Protein AF-A0A950RLA4-F1 (afdb_monomer)

Secondary structure (DSSP, 8-state):
----PPP-PPPPP-PPPEEPP-S-SS-EEPPPBSSPPPP---S--PPPP-PPPPPP----S----PPPP-PPPPPTT--PPPPPTT----------HHHHHTT---TT---EEEE-SS-EEEEETTEEEEESSTTSS-EEE-HHHHTGGGPPTT-EEEEEEEEEEEGGGTEEEEEEEEE-TTSS--EEEEEEEEHHHHHTTEEEEEEEETTTTT-TTPEEEEEEEEE-SSEEEEEEEEE-STT--EEEEEEEEHHHHHHT--EEEEEEESS----EEPBS-TTEEEEEEEEETTEEEEEEEETT-SSPEEEEEE------SS----B-TTS-BSSTT--S-EEEEEEETTEEEEEE---TTGGG--

Mean predicted aligned error: 7.29 Å

Foldseek 3Di:
DDDPDDDDDDADDQFDKFFFDFLDPFWAFFDWAPFWDQDDDDPFDADDDDADDFAADDADPDFDPDDDQDADDDDPPDDDDDDDPRYDDCPDDDDPVRCVVSVVDDLQQQKEWEDDQAWIWIGTFAWIWIGRHRPPDITITGQQPLCVVSAPVQKTFGGDWYWYADVVQQKIWIWTWIDRRVFQWTWIKIWIDHPVCVVRRITTIGIDGCVVVVLGRWHWADKYWEDAQFWIWIKTKTGSDDNWIWMKIKTWGVVCVNVVRIIITIDIGRQFGQKDWAYPPYQKIWIWGRNHQFWIFIWIHGVPDSYIDTDIDGHRGFAWDPAQADADPVGDTSCPPFGFRFDHWHDDPNDTDTDGDGHPCTSNHD

Structure (mmCIF, N/CA/C/O backbone):
data_AF-A0A950RLA4-F1
#
_entry.id   AF-A0A950RLA4-F1
#
loop_
_atom_site.group_PDB
_atom_site.id
_atom_site.type_symbol
_atom_site.label_atom_id
_atom_site.label_alt_id
_atom_site.label_comp_id
_atom_site.label_asym_id
_atom_site.label_entity_id
_atom_site.label_seq_id
_atom_site.pdbx_PDB_ins_code
_atom_site.Cartn_x
_atom_site.Cartn_y
_atom_site.Cartn_z
_atom_site.occupancy
_atom_site.B_iso_or_equiv
_atom_site.auth_seq_id
_atom_site.auth_comp_id
_atom_site.auth_asym_id
_atom_site.auth_atom_id
_atom_site.pdbx_PDB_model_num
ATOM 1 N N . MET A 1 1 ? 43.203 -2.581 -24.959 1.00 40.53 1 MET A N 1
ATOM 2 C CA . MET A 1 1 ? 41.750 -2.693 -24.689 1.00 40.53 1 MET A CA 1
ATOM 3 C C . MET A 1 1 ? 41.547 -3.426 -23.369 1.00 40.53 1 MET A C 1
ATOM 5 O O . MET A 1 1 ? 41.678 -4.641 -23.326 1.00 40.53 1 MET A O 1
ATOM 9 N N . ALA A 1 2 ? 41.319 -2.698 -22.274 1.00 31.41 2 ALA A N 1
ATOM 10 C CA . ALA A 1 2 ? 41.101 -3.298 -20.959 1.00 31.41 2 ALA A CA 1
ATOM 11 C C . ALA A 1 2 ? 39.602 -3.581 -20.766 1.00 31.41 2 ALA A C 1
ATOM 13 O O . ALA A 1 2 ? 38.787 -2.660 -20.791 1.00 31.41 2 ALA A O 1
ATOM 14 N N . LYS A 1 3 ? 39.237 -4.858 -20.599 1.00 35.59 3 LYS A N 1
ATOM 15 C CA . LYS A 1 3 ? 37.873 -5.285 -20.256 1.00 35.59 3 LYS A CA 1
ATOM 16 C C . LYS A 1 3 ? 37.512 -4.720 -18.876 1.00 35.59 3 LYS A C 1
ATOM 18 O O . LYS A 1 3 ? 38.035 -5.187 -17.865 1.00 35.59 3 LYS A O 1
ATOM 23 N N . LYS A 1 4 ? 36.620 -3.724 -18.828 1.00 34.75 4 LYS A N 1
ATOM 24 C CA . LYS A 1 4 ? 35.969 -3.285 -17.585 1.00 34.75 4 LYS A CA 1
ATOM 25 C C . LYS A 1 4 ? 35.161 -4.464 -17.036 1.00 34.75 4 LYS A C 1
ATOM 27 O O . LYS A 1 4 ? 34.169 -4.865 -17.636 1.00 34.75 4 LYS A O 1
ATOM 32 N N . LYS A 1 5 ? 35.608 -5.028 -15.912 1.00 32.97 5 LYS A N 1
ATOM 33 C CA . LYS A 1 5 ? 34.814 -5.959 -15.105 1.00 32.97 5 LYS A CA 1
ATOM 34 C C . LYS A 1 5 ? 33.607 -5.197 -14.561 1.00 32.97 5 LYS A C 1
ATOM 36 O O . LYS A 1 5 ? 33.771 -4.240 -13.808 1.00 32.97 5 LYS A O 1
ATOM 41 N N . THR A 1 6 ? 32.414 -5.620 -14.952 1.00 32.62 6 THR A N 1
ATOM 42 C CA . THR A 1 6 ? 31.155 -5.235 -14.316 1.00 32.62 6 THR A CA 1
ATOM 43 C C . THR A 1 6 ? 31.231 -5.640 -12.839 1.00 32.62 6 THR A C 1
ATOM 45 O O . THR A 1 6 ? 31.572 -6.793 -12.559 1.00 32.62 6 THR A O 1
ATOM 48 N N . PRO A 1 7 ? 30.980 -4.739 -11.875 1.00 32.19 7 PRO A N 1
ATOM 49 C CA . PRO A 1 7 ? 30.984 -5.121 -10.472 1.00 32.19 7 PRO A CA 1
ATOM 50 C C . PRO A 1 7 ? 29.810 -6.073 -10.223 1.00 32.19 7 PRO A C 1
ATOM 52 O O . PRO A 1 7 ? 28.662 -5.744 -10.524 1.00 32.19 7 PRO A O 1
ATOM 55 N N . SER A 1 8 ? 30.087 -7.264 -9.688 1.00 38.22 8 SER A N 1
ATOM 56 C CA . SER A 1 8 ? 29.034 -8.172 -9.237 1.00 38.22 8 SER A CA 1
ATOM 57 C C . SER A 1 8 ? 28.295 -7.512 -8.070 1.00 38.22 8 SER A C 1
ATOM 59 O O . SER A 1 8 ? 28.857 -7.358 -6.980 1.00 38.22 8 SER A O 1
ATOM 61 N N . ARG A 1 9 ? 27.048 -7.096 -8.304 1.00 47.97 9 ARG A N 1
ATOM 62 C CA . ARG A 1 9 ? 26.136 -6.600 -7.269 1.00 47.97 9 ARG A CA 1
ATOM 63 C C . ARG A 1 9 ? 25.944 -7.691 -6.212 1.00 47.97 9 ARG A C 1
ATOM 65 O O . ARG A 1 9 ? 25.484 -8.784 -6.530 1.00 47.97 9 ARG A O 1
ATOM 72 N N . LYS A 1 10 ? 26.307 -7.402 -4.958 1.00 34.44 10 LYS A N 1
ATOM 73 C CA . LYS A 1 10 ? 25.943 -8.254 -3.818 1.00 34.44 10 LYS A CA 1
ATOM 74 C C . LYS A 1 10 ? 24.411 -8.256 -3.692 1.00 34.44 10 LYS A C 1
ATOM 76 O O . LYS A 1 10 ? 23.840 -7.166 -3.675 1.00 34.44 10 LYS A O 1
ATOM 81 N N . PRO A 1 11 ? 23.746 -9.418 -3.594 1.00 39.75 11 PRO A N 1
ATOM 82 C CA . PRO A 1 11 ? 22.325 -9.456 -3.273 1.00 39.75 11 PRO A CA 1
ATOM 83 C C . PRO A 1 11 ? 22.088 -8.800 -1.906 1.00 39.75 11 PRO A C 1
ATOM 85 O O . PRO A 1 11 ? 22.913 -8.933 -0.996 1.00 39.75 11 PRO A O 1
ATOM 88 N N . ALA A 1 12 ? 20.980 -8.068 -1.776 1.00 52.72 12 ALA A N 1
ATOM 89 C CA . ALA A 1 12 ? 20.531 -7.522 -0.500 1.00 52.72 12 ALA A CA 1
ATOM 90 C C . ALA A 1 12 ? 20.458 -8.653 0.544 1.00 52.72 12 ALA A C 1
ATOM 92 O O . ALA A 1 12 ? 19.982 -9.750 0.247 1.00 52.72 12 ALA A O 1
ATOM 93 N N . ALA A 1 13 ? 20.982 -8.416 1.748 1.00 48.25 13 ALA A N 1
ATOM 94 C CA . ALA A 1 13 ? 21.013 -9.428 2.797 1.00 48.25 13 ALA A CA 1
ATOM 95 C C . ALA A 1 13 ? 19.581 -9.857 3.169 1.00 48.25 13 ALA A C 1
ATOM 97 O O . ALA A 1 13 ? 18.742 -9.020 3.493 1.00 48.25 13 ALA A O 1
ATOM 98 N N . SER A 1 14 ? 19.308 -11.165 3.129 1.00 55.66 14 SER A N 1
ATOM 99 C CA . SER A 1 14 ? 18.025 -11.743 3.543 1.00 55.66 14 SER A CA 1
ATOM 100 C C . SER A 1 14 ? 17.787 -11.483 5.032 1.00 55.66 14 SER A C 1
ATOM 102 O O . SER A 1 14 ? 18.503 -12.027 5.876 1.00 55.66 14 SER A O 1
ATOM 104 N N . ALA A 1 15 ? 16.765 -10.698 5.373 1.00 68.56 15 ALA A N 1
ATOM 105 C CA . ALA A 1 15 ? 16.368 -10.495 6.762 1.00 68.56 15 ALA A CA 1
ATOM 106 C C . ALA A 1 15 ? 15.692 -11.753 7.337 1.00 68.56 15 ALA A C 1
ATOM 108 O O . ALA A 1 15 ? 15.060 -12.534 6.619 1.00 68.56 15 ALA A O 1
ATOM 109 N N . ARG A 1 16 ? 15.835 -11.970 8.649 1.00 82.44 16 ARG A N 1
ATOM 110 C CA . ARG A 1 16 ? 15.153 -13.051 9.379 1.00 82.44 16 ARG A CA 1
ATOM 111 C C . ARG A 1 16 ? 13.717 -12.642 9.715 1.00 82.44 16 ARG A C 1
ATOM 113 O O . ARG A 1 16 ? 13.420 -11.456 9.814 1.00 82.44 16 ARG A O 1
ATOM 120 N N . LEU A 1 17 ? 12.848 -13.636 9.903 1.00 91.81 17 LEU A N 1
ATOM 121 C CA . LEU A 1 17 ? 11.513 -13.419 10.457 1.00 91.81 17 LEU A CA 1
ATOM 122 C C . LEU A 1 17 ? 11.655 -12.909 11.900 1.00 91.81 17 LEU A C 1
ATOM 124 O O . LEU A 1 17 ? 12.283 -13.575 12.723 1.00 91.81 17 LEU A O 1
ATOM 128 N N . SER A 1 18 ? 11.086 -11.742 12.186 1.00 95.38 18 SER A N 1
ATOM 129 C CA . SER A 1 18 ? 11.231 -11.039 13.465 1.00 95.38 18 SER A CA 1
ATOM 130 C C . SER A 1 18 ? 9.889 -10.469 13.912 1.00 95.38 18 SER A C 1
ATOM 132 O O . SER A 1 18 ? 9.068 -10.096 13.079 1.00 95.38 18 SER A O 1
ATOM 134 N N . ARG A 1 19 ? 9.648 -10.386 15.223 1.00 96.44 19 ARG A N 1
ATOM 135 C CA . ARG A 1 19 ? 8.407 -9.802 15.756 1.00 96.44 19 ARG A CA 1
ATOM 136 C C . ARG A 1 19 ? 8.327 -8.307 15.453 1.00 96.44 19 ARG A C 1
ATOM 138 O O . ARG A 1 19 ? 9.327 -7.607 15.610 1.00 96.44 19 ARG A O 1
ATOM 145 N N . LEU A 1 20 ? 7.144 -7.831 15.067 1.00 96.88 20 LEU A N 1
ATOM 146 C CA . LEU A 1 20 ? 6.888 -6.397 14.966 1.00 96.88 20 LEU A CA 1
ATOM 147 C C . LEU A 1 20 ? 6.667 -5.798 16.366 1.00 96.88 20 LEU A C 1
ATOM 149 O O . LEU A 1 20 ? 5.990 -6.417 17.193 1.00 96.88 20 LEU A O 1
ATOM 153 N N . PRO A 1 21 ? 7.212 -4.601 16.647 1.00 95.00 21 PRO A N 1
ATOM 154 C CA . PRO A 1 21 ? 6.878 -3.842 17.845 1.00 95.00 21 PRO A CA 1
ATOM 155 C C . PRO A 1 21 ? 5.368 -3.604 17.965 1.00 95.00 21 PRO A C 1
ATOM 157 O O . PRO A 1 21 ? 4.730 -3.185 17.003 1.00 95.00 21 PRO A O 1
ATOM 160 N N . SER A 1 22 ? 4.816 -3.835 19.158 1.00 96.19 22 SER A N 1
ATOM 161 C CA . SER A 1 22 ? 3.427 -3.509 19.506 1.00 96.19 22 SER A CA 1
ATOM 162 C C . SER A 1 22 ? 3.432 -2.264 20.398 1.00 96.19 22 SER A C 1
ATOM 164 O O . SER A 1 22 ? 3.895 -2.364 21.537 1.00 96.19 22 SER A O 1
ATOM 166 N N . PRO A 1 23 ? 2.961 -1.090 19.932 1.00 94.81 23 PRO A N 1
ATOM 167 C CA . PRO A 1 23 ? 2.975 0.142 20.727 1.00 94.81 23 PRO A CA 1
ATOM 168 C C . PRO A 1 23 ? 1.949 0.133 21.874 1.00 94.81 23 PRO A C 1
ATOM 170 O O . PRO A 1 23 ? 1.996 0.988 22.754 1.00 94.81 23 PRO A O 1
ATOM 173 N N . SER A 1 24 ? 1.035 -0.840 21.889 1.00 92.75 24 SER A N 1
ATOM 174 C CA . SER A 1 24 ? 0.119 -1.102 22.999 1.00 92.75 24 SER A CA 1
ATOM 175 C C . SER A 1 24 ? 0.046 -2.600 23.277 1.00 92.75 24 SER A C 1
ATOM 177 O O . SER A 1 24 ? 0.015 -3.405 22.348 1.00 92.75 24 SER A O 1
ATOM 179 N N . ALA A 1 25 ? 0.004 -2.985 24.553 1.00 87.06 25 ALA A N 1
ATOM 180 C CA . ALA A 1 25 ? -0.295 -4.360 24.962 1.00 87.06 25 ALA A CA 1
ATOM 181 C C . ALA A 1 25 ? -1.809 -4.639 25.003 1.00 87.06 25 ALA A C 1
ATOM 183 O O . ALA A 1 25 ? -2.229 -5.794 25.045 1.00 87.06 25 ALA A O 1
ATOM 184 N N . GLN A 1 26 ? -2.626 -3.583 25.017 1.00 90.88 26 GLN A N 1
ATOM 185 C CA . GLN A 1 26 ? -4.079 -3.658 25.091 1.00 90.88 26 GLN A CA 1
ATOM 186 C C . GLN A 1 26 ? -4.707 -3.368 23.729 1.00 90.88 26 GLN A C 1
ATOM 188 O O . GLN A 1 26 ? -4.152 -2.645 22.901 1.00 90.88 26 GLN A O 1
ATOM 193 N N . VAL A 1 27 ? -5.904 -3.913 23.523 1.00 95.56 27 VAL A N 1
ATOM 194 C CA . VAL A 1 27 ? -6.748 -3.551 22.384 1.00 95.56 27 VAL A CA 1
ATOM 195 C C . VAL A 1 27 ? -7.133 -2.077 22.510 1.00 95.56 27 VAL A C 1
ATOM 197 O O . VAL A 1 27 ? -7.641 -1.646 23.544 1.00 95.56 27 VAL A O 1
ATOM 200 N N . MET A 1 28 ? -6.879 -1.312 21.455 1.00 96.69 28 ME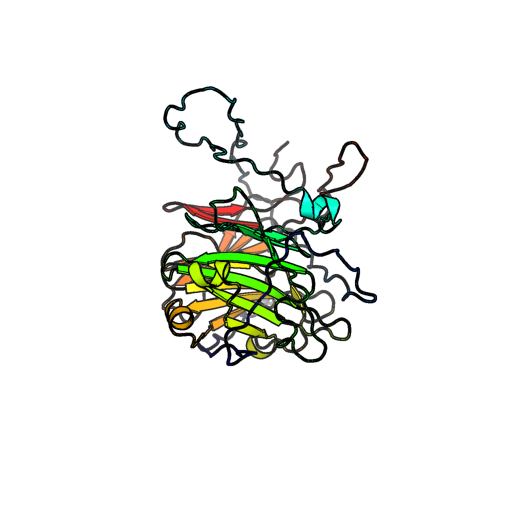T A N 1
ATOM 201 C CA . MET A 1 28 ? -7.182 0.109 21.380 1.00 96.69 28 MET A CA 1
ATOM 202 C C . MET A 1 28 ? -8.642 0.320 21.015 1.00 96.69 28 MET A C 1
ATOM 204 O O . MET A 1 28 ? -9.127 -0.252 20.041 1.00 96.69 28 MET A O 1
ATOM 208 N N . GLN A 1 29 ? -9.319 1.169 21.781 1.00 96.69 29 GLN A N 1
ATOM 209 C CA . GLN A 1 29 ? -10.691 1.576 21.522 1.00 96.69 29 GLN A CA 1
ATOM 210 C C . GLN A 1 29 ? -10.700 2.914 20.777 1.00 96.69 29 GLN A C 1
ATOM 212 O O . GLN A 1 29 ? -10.323 3.948 21.326 1.00 96.69 29 GLN A O 1
ATOM 217 N N . VAL A 1 30 ? -11.165 2.891 19.535 1.00 96.06 30 VAL A N 1
ATOM 218 C CA . VAL A 1 30 ? -11.391 4.056 18.683 1.00 96.06 30 VAL A CA 1
ATOM 219 C C . VAL A 1 30 ? -12.855 4.465 18.787 1.00 96.06 30 VAL A C 1
ATOM 221 O O . VAL A 1 30 ? -13.751 3.629 18.920 1.00 96.06 30 VAL A O 1
ATOM 224 N N . ARG A 1 31 ? -13.104 5.773 18.755 1.00 94.25 31 ARG A N 1
ATOM 225 C CA . ARG A 1 31 ? -14.449 6.345 18.794 1.00 94.25 31 ARG A CA 1
ATOM 226 C C . ARG A 1 31 ? -15.002 6.526 17.381 1.00 94.25 31 ARG A C 1
ATOM 228 O O . ARG A 1 31 ? -14.346 7.138 16.545 1.00 94.25 31 ARG A O 1
ATOM 235 N N . HIS A 1 32 ? -16.240 6.087 17.173 1.00 95.44 32 HIS A N 1
ATOM 236 C CA . HIS A 1 32 ? -17.034 6.420 15.991 1.00 95.44 32 HIS A CA 1
ATOM 237 C C . HIS A 1 32 ? -17.667 7.811 16.142 1.00 95.44 32 HIS A C 1
ATOM 239 O O . HIS A 1 32 ? -18.146 8.186 17.218 1.00 95.44 32 HIS A O 1
ATOM 245 N N . LEU A 1 33 ? -17.629 8.591 15.068 1.00 95.25 33 LEU A N 1
ATOM 246 C CA . LEU A 1 33 ? -18.091 9.971 14.980 1.00 95.25 33 LEU A CA 1
ATOM 247 C C . LEU A 1 33 ? -19.265 10.062 13.999 1.00 95.25 33 LEU A C 1
ATOM 249 O O . LEU A 1 33 ? -19.289 9.369 12.985 1.00 95.25 33 LEU A O 1
ATOM 253 N N . ASP A 1 34 ? -20.195 10.982 14.246 1.00 92.62 34 ASP A N 1
ATOM 254 C CA . ASP A 1 34 ? -21.371 11.175 13.378 1.00 92.62 34 ASP A CA 1
ATOM 255 C C . ASP A 1 34 ? -21.045 11.908 12.064 1.00 92.62 34 ASP A C 1
ATOM 257 O O . ASP A 1 34 ? -21.858 11.968 11.146 1.00 92.62 34 ASP A O 1
ATOM 261 N N . ARG A 1 35 ? -19.856 12.510 11.974 1.00 90.50 35 ARG A N 1
ATOM 262 C CA . ARG A 1 35 ? -19.368 13.253 10.806 1.00 90.50 35 ARG A CA 1
ATOM 263 C C . ARG A 1 35 ? -17.860 13.123 10.685 1.00 90.50 35 ARG A C 1
ATOM 265 O O . ARG A 1 35 ? -17.182 12.923 11.696 1.00 90.50 35 ARG A O 1
ATOM 272 N N . ALA A 1 36 ? -17.351 13.301 9.467 1.00 90.00 36 ALA A N 1
ATOM 273 C CA . ALA A 1 36 ? -15.917 13.343 9.207 1.00 90.00 36 ALA A CA 1
ATOM 274 C C . ALA A 1 36 ? -15.233 14.361 10.142 1.00 90.00 36 ALA A C 1
ATOM 276 O O . ALA A 1 36 ? -15.837 15.393 10.476 1.00 90.00 36 ALA A O 1
ATOM 277 N N . PRO A 1 37 ? -13.994 14.092 10.593 1.00 89.56 37 PRO A N 1
ATOM 278 C CA . PRO A 1 37 ? -13.242 15.076 11.356 1.00 89.56 37 PRO A CA 1
ATOM 279 C C . PRO A 1 37 ? -13.087 16.355 10.537 1.00 89.56 37 PRO A C 1
ATOM 281 O O . PRO A 1 37 ? -13.066 16.329 9.311 1.00 89.56 37 PRO A O 1
ATOM 284 N N . LYS A 1 38 ? -12.946 17.497 11.207 1.00 84.25 38 LYS A N 1
ATOM 285 C CA . LYS A 1 38 ? -12.544 18.716 10.511 1.00 84.25 38 LYS A CA 1
ATOM 286 C C . LYS A 1 38 ? -11.036 18.678 10.331 1.00 84.25 38 LYS A C 1
ATOM 288 O O . LYS A 1 38 ? -10.314 18.606 11.325 1.00 84.25 38 LYS A O 1
ATOM 293 N N . PHE A 1 39 ? -10.557 18.777 9.094 1.00 80.69 39 PHE A N 1
ATOM 294 C CA . PHE A 1 39 ? -9.120 18.859 8.865 1.00 80.69 39 PHE A CA 1
ATOM 295 C C . PHE A 1 39 ? -8.562 20.138 9.501 1.00 80.69 39 PHE A C 1
ATOM 297 O O . PHE A 1 39 ? -8.949 21.259 9.156 1.00 80.69 39 PHE A O 1
ATOM 304 N N . VAL A 1 40 ? -7.634 19.971 10.443 1.00 80.19 40 VAL A N 1
ATOM 305 C CA . VAL A 1 40 ? -6.869 21.072 11.029 1.00 80.19 40 VAL A CA 1
ATOM 306 C C . VAL A 1 40 ? -5.461 20.993 10.472 1.00 80.19 40 VAL A C 1
ATOM 308 O O . VAL A 1 40 ? -4.665 20.153 10.887 1.00 80.19 40 VAL A O 1
ATOM 311 N N . ARG A 1 41 ? -5.146 21.891 9.534 1.00 76.50 41 ARG A N 1
ATOM 312 C CA . ARG A 1 41 ? -3.821 21.939 8.916 1.00 76.50 41 ARG A CA 1
ATOM 313 C C . ARG A 1 41 ? -2.739 22.101 9.997 1.00 76.50 41 ARG A C 1
ATOM 315 O O . ARG A 1 41 ? -2.757 23.106 10.715 1.00 76.50 41 ARG A O 1
ATOM 322 N N . PRO A 1 42 ? -1.771 21.173 10.098 1.00 73.81 42 PRO A N 1
ATOM 323 C CA . PRO A 1 42 ? -0.683 21.300 11.057 1.00 73.81 42 PRO A CA 1
ATOM 324 C C . PRO A 1 42 ? 0.143 22.566 10.805 1.00 73.81 42 PRO A C 1
ATOM 326 O O . PRO A 1 42 ? 0.379 22.949 9.657 1.00 73.81 42 PRO A O 1
ATOM 329 N N . LYS A 1 43 ? 0.649 23.194 11.879 1.00 75.94 43 LYS A N 1
ATOM 330 C CA . LYS A 1 43 ? 1.544 24.369 11.778 1.00 75.94 43 LYS A CA 1
ATOM 331 C C . LYS A 1 43 ? 2.830 24.059 11.008 1.00 75.94 43 LYS A C 1
ATOM 333 O O . LYS A 1 43 ? 3.393 24.938 10.365 1.00 75.94 43 LYS A O 1
ATOM 338 N N . ARG A 1 44 ? 3.310 22.819 11.113 1.00 72.88 44 ARG A N 1
ATOM 339 C CA . ARG A 1 44 ? 4.448 22.286 10.367 1.00 72.88 44 ARG A CA 1
ATOM 340 C C . ARG A 1 44 ? 4.080 20.897 9.877 1.00 72.88 44 ARG A C 1
ATOM 342 O O . ARG A 1 44 ? 3.622 20.075 10.662 1.00 72.88 44 ARG A O 1
ATOM 349 N N . ILE A 1 45 ? 4.304 20.669 8.594 1.00 70.75 45 ILE A N 1
ATOM 350 C CA . ILE A 1 45 ? 4.278 19.349 7.971 1.00 70.75 45 ILE A CA 1
ATOM 351 C C . ILE A 1 45 ? 5.712 19.009 7.576 1.00 70.75 45 ILE A C 1
ATOM 353 O O . ILE A 1 45 ? 6.512 19.917 7.330 1.00 70.75 45 ILE A O 1
ATOM 357 N N . HIS A 1 46 ? 6.053 17.725 7.538 1.00 76.00 46 HIS A N 1
ATOM 358 C CA . HIS A 1 46 ? 7.346 17.324 6.994 1.00 76.00 46 HIS A CA 1
ATOM 359 C C . HIS A 1 46 ? 7.458 17.783 5.525 1.00 76.00 46 HIS A C 1
ATOM 361 O O . HIS A 1 46 ? 6.444 17.918 4.829 1.00 76.00 46 HIS A O 1
ATOM 367 N N . PRO A 1 47 ? 8.675 18.056 5.026 1.00 78.44 47 PRO A N 1
ATOM 368 C CA . PRO A 1 47 ? 8.860 18.405 3.625 1.00 78.44 47 PRO A CA 1
ATOM 369 C C . PRO A 1 47 ? 8.427 17.248 2.717 1.00 78.44 47 PRO A C 1
ATOM 371 O O . PRO A 1 47 ? 8.556 16.074 3.079 1.00 78.44 47 PRO A O 1
ATOM 374 N N . ARG A 1 48 ? 7.952 17.584 1.512 1.00 81.75 48 ARG A N 1
ATOM 375 C CA . ARG A 1 48 ? 7.679 16.596 0.461 1.00 81.75 48 ARG A CA 1
ATOM 376 C C . ARG A 1 48 ? 8.970 15.853 0.124 1.00 81.75 48 ARG A C 1
ATOM 378 O O . ARG A 1 48 ? 10.001 16.484 -0.117 1.00 81.75 48 ARG A O 1
ATOM 385 N N . ARG A 1 49 ? 8.897 14.525 0.059 1.00 86.12 49 ARG A N 1
ATOM 386 C CA . ARG A 1 49 ? 9.961 13.693 -0.503 1.00 86.12 49 ARG A CA 1
ATOM 387 C C . ARG A 1 49 ? 9.710 13.518 -1.997 1.00 86.12 49 ARG A C 1
ATOM 389 O O . ARG A 1 49 ? 8.576 13.319 -2.424 1.00 86.12 49 ARG A O 1
ATOM 396 N N . ILE A 1 50 ? 10.753 13.708 -2.797 1.00 85.94 50 ILE A N 1
ATOM 397 C CA . ILE A 1 50 ? 10.675 13.615 -4.255 1.00 85.94 50 ILE A CA 1
ATOM 398 C C . ILE A 1 50 ? 11.391 12.335 -4.657 1.00 85.94 50 ILE A C 1
ATOM 400 O O . ILE A 1 50 ? 12.557 12.138 -4.315 1.00 85.94 50 ILE A O 1
ATOM 404 N N . LEU A 1 51 ? 10.669 11.469 -5.356 1.00 88.94 51 LEU A N 1
ATOM 405 C CA . LEU A 1 51 ? 11.226 10.273 -5.967 1.00 88.94 51 LEU A CA 1
ATOM 406 C C . LEU A 1 51 ? 12.145 10.685 -7.125 1.00 88.94 51 LEU A C 1
ATOM 408 O O . LEU A 1 51 ? 11.778 11.576 -7.896 1.00 88.94 51 LEU A O 1
ATOM 412 N N . PRO A 1 52 ? 13.321 10.059 -7.281 1.00 89.31 52 PRO A N 1
ATOM 413 C CA . PRO A 1 52 ? 14.115 10.191 -8.491 1.00 89.31 52 PRO A CA 1
ATOM 414 C C . PRO A 1 52 ? 13.300 9.870 -9.738 1.00 89.31 52 PRO A C 1
ATOM 416 O O . PRO A 1 52 ? 12.447 8.977 -9.718 1.00 89.31 52 PRO A O 1
ATOM 419 N N . LEU A 1 53 ? 13.603 10.579 -10.826 1.00 91.00 53 LEU A N 1
ATOM 420 C CA . LEU A 1 53 ? 13.065 10.246 -12.138 1.00 91.00 53 LEU A CA 1
ATOM 421 C C . LEU A 1 53 ? 13.485 8.828 -12.524 1.00 91.00 53 LEU A C 1
ATOM 423 O O . LEU A 1 53 ? 14.609 8.400 -12.244 1.00 91.00 53 LEU A O 1
ATOM 427 N N . ILE A 1 54 ? 12.577 8.114 -13.184 1.00 93.25 54 ILE A N 1
ATOM 428 C CA . ILE A 1 54 ? 12.885 6.805 -13.751 1.00 93.25 54 ILE A CA 1
ATOM 429 C C . ILE A 1 54 ? 13.873 7.009 -14.909 1.00 93.25 54 ILE A C 1
ATOM 431 O O . ILE A 1 54 ? 13.591 7.824 -15.790 1.00 93.25 54 ILE A O 1
ATOM 435 N N . PRO A 1 55 ? 15.023 6.309 -14.924 1.00 93.94 55 PRO A N 1
ATOM 436 C CA . PRO A 1 55 ? 15.985 6.425 -16.011 1.00 93.94 55 PRO A CA 1
ATOM 437 C C . PRO A 1 55 ? 15.367 6.060 -17.357 1.00 93.94 55 PRO A C 1
ATOM 439 O O . PRO A 1 55 ? 14.530 5.162 -17.446 1.00 93.94 55 PRO A O 1
ATOM 442 N N . GLU A 1 56 ? 15.818 6.722 -18.415 1.00 94.06 56 GLU A N 1
ATOM 443 C CA . GLU A 1 56 ? 15.373 6.408 -19.764 1.00 94.06 56 GLU A CA 1
ATOM 444 C C . GLU A 1 56 ? 15.850 5.014 -20.196 1.00 94.06 56 GLU A C 1
ATOM 446 O O . GLU A 1 56 ? 17.027 4.666 -20.074 1.00 94.06 56 GLU A O 1
ATOM 451 N N . GLY A 1 57 ? 14.906 4.213 -20.686 1.00 93.94 57 GLY A N 1
ATOM 452 C CA . GLY A 1 57 ? 15.147 2.883 -21.223 1.00 93.94 57 GLY A CA 1
ATOM 453 C C . GLY A 1 57 ? 15.433 2.873 -22.725 1.00 93.94 57 GLY A C 1
ATOM 454 O O . GLY A 1 57 ? 15.318 3.882 -23.419 1.00 93.94 57 GLY A O 1
ATOM 455 N N . THR A 1 58 ? 15.776 1.701 -23.256 1.00 92.69 58 THR A N 1
ATOM 456 C CA . THR A 1 58 ? 16.009 1.520 -24.695 1.00 92.69 58 THR A CA 1
ATOM 457 C C . THR A 1 58 ? 14.688 1.493 -25.456 1.00 92.69 58 THR A C 1
ATOM 459 O O . THR A 1 58 ? 13.743 0.843 -25.007 1.00 92.69 58 THR A O 1
ATOM 462 N N . GLU A 1 59 ? 14.638 2.081 -26.649 1.00 91.06 59 GLU A N 1
ATOM 463 C CA . GLU A 1 59 ? 13.511 1.863 -27.562 1.00 91.06 59 GLU A CA 1
ATOM 464 C C . GLU A 1 59 ? 13.373 0.369 -27.905 1.00 91.06 59 GLU A C 1
ATOM 466 O O . GLU A 1 59 ? 14.372 -0.332 -28.105 1.00 91.06 59 GLU A O 1
ATOM 471 N N . ARG A 1 60 ? 12.138 -0.141 -27.940 1.00 89.56 60 ARG A N 1
ATOM 472 C CA . ARG A 1 60 ? 11.849 -1.561 -28.191 1.00 89.56 60 ARG A CA 1
ATOM 473 C C . ARG A 1 60 ? 11.108 -1.703 -29.515 1.00 89.56 60 ARG A C 1
ATOM 475 O O . ARG A 1 60 ? 10.297 -0.865 -29.871 1.00 89.56 60 ARG A O 1
ATOM 482 N N . ALA A 1 61 ? 11.329 -2.818 -30.210 1.00 88.12 61 ALA A N 1
ATOM 483 C CA . ALA A 1 61 ? 10.659 -3.099 -31.483 1.00 88.12 61 ALA A CA 1
ATOM 484 C C . ALA A 1 61 ? 9.147 -3.383 -31.350 1.00 88.12 61 ALA A C 1
ATOM 486 O O . ALA A 1 61 ? 8.457 -3.486 -32.360 1.00 88.12 61 ALA A O 1
ATOM 487 N N . PHE A 1 62 ? 8.640 -3.561 -30.125 1.00 87.88 62 PHE A N 1
ATOM 488 C CA . PHE A 1 62 ? 7.235 -3.849 -29.859 1.00 87.88 62 PHE A CA 1
ATOM 489 C C . PHE A 1 62 ? 6.573 -2.702 -29.094 1.00 87.88 62 PHE A C 1
ATOM 491 O O . PHE A 1 62 ? 7.135 -2.149 -28.144 1.00 87.88 62 PHE A O 1
ATOM 498 N N . HIS A 1 63 ? 5.329 -2.414 -29.464 1.00 81.69 63 HIS A N 1
ATOM 499 C CA . HIS A 1 63 ? 4.481 -1.418 -28.816 1.00 81.69 63 HIS A CA 1
ATOM 500 C C . HIS A 1 63 ? 3.285 -2.093 -28.143 1.00 81.69 63 HIS A C 1
ATOM 502 O O . HIS A 1 63 ? 2.946 -3.241 -28.432 1.00 81.69 63 HIS A O 1
ATOM 508 N N . SER A 1 64 ? 2.649 -1.383 -27.217 1.00 73.12 64 SER A N 1
ATOM 509 C CA . SER A 1 64 ? 1.565 -1.940 -26.417 1.00 73.12 64 SER A CA 1
ATOM 510 C C . SER A 1 64 ? 0.260 -1.983 -27.228 1.00 73.12 64 SER A C 1
ATOM 512 O O . SER A 1 64 ? -0.315 -0.936 -27.525 1.00 73.12 64 SER A O 1
ATOM 514 N N . LEU A 1 65 ? -0.223 -3.187 -27.558 1.00 69.81 65 LEU A N 1
ATOM 515 C CA . LEU A 1 65 ? -1.359 -3.429 -28.472 1.00 69.81 65 LEU A CA 1
ATOM 516 C C . LEU A 1 65 ? -2.748 -3.454 -27.800 1.00 69.81 65 LEU A C 1
ATOM 518 O O . LEU A 1 65 ? -3.742 -3.751 -28.458 1.00 69.81 65 LEU A O 1
ATOM 522 N N . THR A 1 66 ? -2.845 -3.189 -26.495 1.00 66.00 66 THR A N 1
ATOM 523 C CA . THR A 1 66 ? -4.120 -3.268 -25.762 1.00 66.00 66 THR A CA 1
ATOM 524 C C . THR A 1 66 ? -5.120 -2.199 -26.215 1.00 66.00 66 THR A C 1
ATOM 526 O O . THR A 1 66 ? -4.804 -1.009 -26.210 1.00 66.00 66 THR A O 1
ATOM 529 N N . ALA A 1 67 ? -6.335 -2.631 -26.565 1.00 63.12 67 ALA A N 1
ATOM 530 C CA . ALA A 1 67 ? -7.469 -1.754 -26.853 1.00 63.12 67 ALA A CA 1
ATOM 531 C C . ALA A 1 67 ? -7.935 -0.999 -25.586 1.00 63.12 67 ALA A C 1
ATOM 533 O O . ALA A 1 67 ? -7.739 -1.501 -24.474 1.00 63.12 67 ALA A O 1
ATOM 534 N N . PRO A 1 68 ? -8.555 0.191 -25.719 1.00 63.19 68 PRO A N 1
ATOM 535 C CA . PRO A 1 68 ? -9.129 0.906 -24.582 1.00 63.19 68 PRO A CA 1
ATOM 536 C C . PRO A 1 68 ? -10.265 0.102 -23.932 1.00 63.19 68 PRO A C 1
ATOM 538 O O . PRO A 1 68 ? -11.097 -0.485 -24.624 1.00 63.19 68 PRO A O 1
ATOM 541 N N . ALA A 1 69 ? -10.320 0.105 -22.599 1.00 60.44 69 ALA A N 1
ATOM 542 C CA . ALA A 1 69 ? -11.457 -0.432 -21.856 1.00 60.44 69 ALA A CA 1
ATOM 543 C C . ALA A 1 69 ? -12.646 0.545 -21.925 1.00 60.44 69 ALA A C 1
ATOM 545 O O . ALA A 1 69 ? -12.462 1.757 -21.804 1.00 60.44 69 ALA A O 1
ATOM 546 N N . LEU A 1 70 ? -13.864 0.023 -22.096 1.00 59.06 70 LEU A N 1
ATOM 547 C CA . LEU A 1 70 ? -15.106 0.803 -22.101 1.00 59.06 70 LEU A CA 1
ATOM 548 C C . LEU A 1 70 ? -15.867 0.579 -20.787 1.00 59.06 70 LEU A C 1
ATOM 550 O O . LEU A 1 70 ? -16.044 -0.560 -20.360 1.00 59.06 70 LEU A O 1
ATOM 554 N N . LEU A 1 71 ? -16.328 1.663 -20.157 1.00 57.44 71 LEU A N 1
ATOM 555 C CA . LEU A 1 71 ? -17.203 1.620 -18.982 1.00 57.44 71 LEU A CA 1
ATOM 556 C C . LEU A 1 71 ? -18.639 1.950 -19.405 1.00 57.44 71 LEU A C 1
ATOM 558 O O . LEU A 1 71 ? -18.897 3.047 -19.900 1.00 57.44 71 LEU A O 1
ATOM 562 N N . GLU A 1 72 ? -19.582 1.038 -19.165 1.00 58.91 72 GLU A N 1
ATOM 563 C CA . GLU A 1 72 ? -21.013 1.306 -19.336 1.00 58.91 72 GLU A CA 1
ATOM 564 C C . GLU A 1 72 ? -21.666 1.653 -17.993 1.00 58.91 72 GLU A C 1
ATOM 566 O O . GLU A 1 72 ? -21.563 0.907 -17.019 1.00 58.91 72 GLU A O 1
ATOM 571 N N . MET A 1 73 ? -22.370 2.787 -17.931 1.00 55.91 73 MET A N 1
ATOM 572 C CA . MET A 1 73 ? -23.176 3.140 -16.760 1.00 55.91 73 MET A CA 1
ATOM 573 C C . MET A 1 73 ? -24.511 2.390 -16.787 1.00 55.91 73 MET A C 1
ATOM 575 O O . MET A 1 73 ? -25.247 2.449 -17.775 1.00 55.91 73 MET A O 1
ATOM 579 N N . ALA A 1 74 ? -24.860 1.728 -15.681 1.00 54.34 74 ALA A N 1
ATOM 580 C CA . ALA A 1 74 ? -26.164 1.090 -15.529 1.00 54.34 74 ALA A CA 1
ATOM 581 C C . ALA A 1 74 ? -27.287 2.141 -15.582 1.00 54.34 74 ALA A C 1
ATOM 583 O O . ALA A 1 74 ? -27.256 3.131 -14.850 1.00 54.34 74 ALA A O 1
ATOM 584 N N . ARG A 1 75 ? -28.300 1.924 -16.430 1.00 52.84 75 ARG A N 1
ATOM 585 C CA . ARG A 1 75 ? -29.510 2.759 -16.452 1.00 52.84 75 ARG A CA 1
ATOM 586 C C . ARG A 1 75 ? -30.489 2.274 -15.373 1.00 52.84 75 ARG A C 1
ATOM 588 O O . ARG A 1 75 ? -30.770 1.073 -15.336 1.00 52.84 75 ARG A O 1
ATOM 595 N N . PRO A 1 76 ? -31.032 3.158 -14.517 1.00 47.69 76 PRO A N 1
ATOM 596 C CA . PRO A 1 76 ? -32.028 2.754 -13.531 1.00 47.69 76 PRO A CA 1
ATOM 597 C C . PRO A 1 76 ? -33.289 2.204 -14.221 1.00 47.69 76 PRO A C 1
ATOM 599 O O . PRO A 1 76 ? -33.797 2.815 -15.159 1.00 47.69 76 PRO A O 1
ATOM 602 N N . GLY A 1 77 ? -33.789 1.049 -13.759 1.00 49.41 77 GLY A N 1
ATOM 603 C CA . GLY A 1 77 ? -35.068 0.464 -14.195 1.00 49.41 77 GLY A CA 1
ATOM 604 C C . GLY A 1 77 ? -35.006 -0.740 -15.146 1.00 49.41 77 GLY A C 1
ATOM 605 O O . GLY A 1 77 ? -36.056 -1.279 -15.484 1.00 49.41 77 GLY A O 1
ATOM 606 N N . MET A 1 78 ? -33.824 -1.215 -15.555 1.00 48.62 78 MET A N 1
ATOM 607 C CA . MET A 1 78 ? -33.708 -2.491 -16.281 1.00 48.62 78 MET A CA 1
ATOM 608 C C . MET A 1 78 ? -33.439 -3.656 -15.323 1.00 48.62 78 MET A C 1
ATOM 610 O O . MET A 1 78 ? -32.439 -3.665 -14.606 1.00 48.62 78 MET A O 1
ATOM 614 N N . VAL A 1 79 ? -34.313 -4.668 -15.353 1.00 44.09 79 VAL A N 1
ATOM 615 C CA . VAL A 1 79 ? -34.054 -5.989 -14.762 1.00 44.09 79 VAL A CA 1
ATOM 616 C C . VAL A 1 79 ? -32.817 -6.566 -15.450 1.00 44.09 79 VAL A C 1
ATOM 618 O O . VAL A 1 79 ? -32.809 -6.768 -16.664 1.00 44.09 79 VAL A O 1
ATOM 621 N N . ARG A 1 80 ? -31.738 -6.771 -14.692 1.00 54.50 80 ARG A N 1
ATOM 622 C CA . ARG A 1 80 ? -30.467 -7.242 -15.243 1.00 54.50 80 ARG A CA 1
ATOM 623 C C . ARG A 1 80 ? -30.519 -8.743 -15.518 1.00 54.50 80 ARG A C 1
ATOM 625 O O . ARG A 1 80 ? -30.588 -9.543 -14.590 1.00 54.50 80 ARG A O 1
ATOM 632 N N . ALA A 1 81 ? -30.392 -9.116 -16.791 1.00 53.72 81 ALA A N 1
ATOM 633 C CA . ALA A 1 81 ? -29.670 -10.337 -17.135 1.00 53.72 81 ALA A CA 1
ATOM 634 C C . ALA A 1 81 ? -28.252 -10.252 -16.536 1.00 53.72 81 ALA A C 1
ATOM 636 O O . ALA A 1 81 ? -27.738 -9.145 -16.335 1.00 53.72 81 ALA A O 1
ATOM 637 N N . ALA A 1 82 ? -27.626 -11.394 -16.234 1.00 57.56 82 ALA A N 1
ATOM 638 C CA . ALA A 1 82 ? -26.233 -11.411 -15.791 1.00 57.56 82 ALA A CA 1
ATOM 639 C C . ALA A 1 82 ? -25.375 -10.559 -16.752 1.00 57.56 82 ALA A C 1
ATOM 641 O O . ALA A 1 82 ? -25.580 -10.652 -17.967 1.00 57.56 82 ALA A O 1
ATOM 642 N N . PRO A 1 83 ? -24.474 -9.698 -16.240 1.00 56.66 83 PRO A N 1
ATOM 643 C CA . PRO A 1 83 ? -23.607 -8.901 -17.098 1.00 56.66 83 PRO A CA 1
ATOM 644 C C . PRO A 1 83 ? -22.881 -9.821 -18.080 1.00 56.66 83 PRO A C 1
ATOM 646 O O . PRO A 1 83 ? -22.418 -10.899 -17.697 1.00 56.66 83 PRO A O 1
ATOM 649 N N . ALA A 1 84 ? -22.779 -9.402 -19.342 1.00 60.38 84 ALA A N 1
ATOM 650 C CA . ALA A 1 84 ? -21.893 -10.080 -20.275 1.00 60.38 84 ALA A CA 1
ATOM 651 C C . ALA A 1 84 ? -20.470 -10.101 -19.690 1.00 60.38 84 ALA A C 1
ATOM 653 O O . ALA A 1 84 ? -20.085 -9.203 -18.931 1.00 60.38 84 ALA A O 1
ATOM 654 N N . ALA A 1 85 ? -19.687 -11.127 -20.027 1.00 58.53 85 ALA A N 1
ATOM 655 C CA . ALA A 1 85 ? -18.296 -11.207 -19.596 1.00 58.53 85 ALA A CA 1
ATOM 656 C C . ALA A 1 85 ? -17.563 -9.895 -19.939 1.00 58.53 85 ALA A C 1
ATOM 658 O O . ALA A 1 85 ? -17.609 -9.436 -21.078 1.00 58.53 85 ALA A O 1
ATOM 659 N N . GLY A 1 86 ? -16.923 -9.282 -18.938 1.00 58.81 86 GLY A N 1
ATOM 660 C CA . GLY A 1 86 ? -16.218 -8.004 -19.088 1.00 58.81 86 GLY A CA 1
ATOM 661 C C . GLY A 1 86 ? -17.029 -6.742 -18.766 1.00 58.81 86 GLY A C 1
ATOM 662 O O . GLY A 1 86 ? -16.474 -5.652 -18.865 1.00 58.81 86 GLY A O 1
ATOM 663 N N . MET A 1 87 ? -18.297 -6.842 -18.347 1.00 65.31 87 MET A N 1
ATOM 664 C CA . MET A 1 87 ? -19.083 -5.675 -17.915 1.00 65.31 87 MET A CA 1
ATOM 665 C C . MET A 1 87 ? -19.004 -5.433 -16.397 1.00 65.31 87 MET A C 1
ATOM 667 O O . MET A 1 87 ? -19.280 -6.324 -15.592 1.00 65.31 87 MET A O 1
ATOM 671 N N . LEU A 1 88 ? -18.681 -4.195 -16.003 1.00 68.88 88 LEU A N 1
ATOM 672 C CA . LEU A 1 88 ? -18.724 -3.716 -14.614 1.00 68.88 88 LEU A CA 1
ATOM 673 C C . LEU A 1 88 ? -20.131 -3.238 -14.244 1.00 68.88 88 LEU A C 1
ATOM 675 O O . LEU A 1 88 ? -20.817 -2.609 -15.048 1.00 68.88 88 LEU A O 1
ATOM 679 N N . VAL A 1 89 ? -20.571 -3.537 -13.016 1.00 69.81 89 VAL A N 1
ATOM 680 C CA . VAL A 1 89 ? -21.996 -3.459 -12.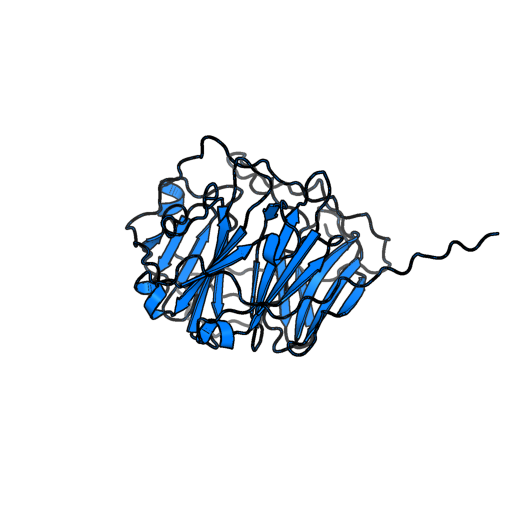672 1.00 69.81 89 VAL A CA 1
ATOM 681 C C . VAL A 1 89 ? -22.441 -2.340 -11.734 1.00 69.81 89 VAL A C 1
ATOM 683 O O . VAL A 1 89 ? -23.625 -2.138 -11.747 1.00 69.81 89 VAL A O 1
ATOM 686 N N . LEU A 1 90 ? -21.664 -1.553 -10.993 1.00 76.31 90 LEU A N 1
ATOM 687 C CA . LEU A 1 90 ? -22.190 -0.557 -10.011 1.00 76.31 90 LEU A CA 1
ATOM 688 C C . LEU A 1 90 ? -23.492 -0.973 -9.268 1.00 76.31 90 LEU A C 1
ATOM 690 O O . LEU A 1 90 ? -24.604 -0.604 -9.651 1.00 76.31 90 LEU A O 1
ATOM 694 N N . ALA A 1 91 ? -23.343 -1.761 -8.201 1.00 73.88 91 ALA A N 1
ATOM 695 C CA . ALA A 1 91 ? -24.472 -2.237 -7.397 1.00 73.88 91 ALA A CA 1
ATOM 696 C C . ALA A 1 91 ? -25.104 -1.127 -6.538 1.00 73.88 91 ALA A C 1
ATOM 698 O O . ALA A 1 91 ? -26.324 -0.985 -6.509 1.00 73.88 91 ALA A O 1
ATOM 699 N N . THR A 1 92 ? -24.263 -0.319 -5.893 1.00 75.00 92 THR A N 1
ATOM 700 C CA . THR A 1 92 ? -24.670 0.759 -4.987 1.00 75.00 92 THR A CA 1
ATOM 701 C C . THR A 1 92 ? -23.848 2.001 -5.300 1.00 75.00 92 THR A C 1
ATOM 703 O O . THR A 1 92 ? -22.653 1.903 -5.581 1.00 75.00 92 THR A O 1
ATOM 706 N N . HIS A 1 93 ? -24.485 3.168 -5.243 1.00 83.50 93 HIS A N 1
ATOM 707 C CA . HIS A 1 93 ? -23.823 4.460 -5.362 1.00 83.50 93 HIS A CA 1
ATOM 708 C C . HIS A 1 93 ? -24.227 5.331 -4.174 1.00 83.50 93 HIS A C 1
ATOM 710 O O . HIS A 1 93 ? -25.364 5.795 -4.102 1.00 83.50 93 HIS A O 1
ATOM 716 N N . THR A 1 94 ? -23.292 5.525 -3.248 1.00 82.81 94 THR A N 1
ATOM 717 C CA . THR A 1 94 ? -23.490 6.333 -2.043 1.00 82.81 94 THR A CA 1
ATOM 718 C C . THR A 1 94 ? -22.614 7.574 -2.138 1.00 82.81 94 THR A C 1
ATOM 720 O O . THR A 1 94 ? -21.397 7.471 -2.290 1.00 82.81 94 THR A O 1
ATOM 723 N N . GLU A 1 95 ? -23.223 8.754 -2.056 1.00 83.81 95 GLU A N 1
ATOM 724 C CA . GLU A 1 95 ? -22.488 10.017 -2.083 1.00 83.81 95 GLU A CA 1
ATOM 725 C C . GLU A 1 95 ? -21.785 10.275 -0.740 1.00 83.81 95 GLU A C 1
ATOM 727 O O . GLU A 1 95 ? -22.406 10.257 0.324 1.00 83.81 95 GLU A O 1
ATOM 732 N N . LEU A 1 96 ? -20.482 10.572 -0.782 1.00 83.75 96 LEU A N 1
ATOM 733 C CA . LEU A 1 96 ? -19.673 10.867 0.404 1.00 83.75 96 LEU A CA 1
ATOM 734 C C . LEU A 1 96 ? -19.690 12.373 0.721 1.00 83.75 96 LEU A C 1
ATOM 736 O O . LEU A 1 96 ? -18.708 13.091 0.526 1.00 83.75 96 LEU A O 1
ATOM 740 N N . THR A 1 97 ? -20.820 12.872 1.223 1.00 84.50 97 THR A N 1
ATOM 741 C CA . THR A 1 97 ? -21.024 14.315 1.462 1.00 84.50 97 THR A CA 1
ATOM 742 C C . THR A 1 97 ? -20.229 14.866 2.651 1.00 84.50 97 THR A C 1
ATOM 744 O O . THR A 1 97 ? -19.819 16.033 2.642 1.00 84.50 97 THR A O 1
ATOM 747 N N . SER A 1 98 ? -19.971 14.063 3.693 1.00 86.31 98 SER A N 1
ATOM 748 C CA . SER A 1 98 ? -19.289 14.570 4.892 1.00 86.31 98 SER A CA 1
ATOM 749 C C . SER A 1 98 ? -17.821 14.944 4.652 1.00 86.31 98 SER A C 1
ATOM 751 O O . SER A 1 98 ? -17.446 16.020 5.116 1.00 86.31 98 SER A O 1
ATOM 753 N N . PRO A 1 99 ? -16.980 14.149 3.955 1.00 83.88 99 PRO A N 1
ATOM 754 C CA . PRO A 1 99 ? -15.610 14.569 3.649 1.00 83.88 99 PRO A CA 1
ATOM 755 C C . PRO A 1 99 ? -15.543 15.869 2.835 1.00 83.88 99 PRO A C 1
ATOM 757 O O . PRO A 1 99 ? -14.704 16.733 3.098 1.00 83.88 99 PRO A O 1
ATOM 760 N N . ALA A 1 100 ? -16.473 16.050 1.890 1.00 81.06 100 ALA A N 1
ATOM 761 C CA . ALA A 1 100 ? -16.577 17.273 1.100 1.00 81.06 100 ALA A CA 1
ATOM 762 C C . ALA A 1 100 ? -16.957 18.487 1.969 1.00 81.06 100 ALA A C 1
ATOM 764 O O . ALA A 1 100 ? -16.271 19.509 1.951 1.00 81.06 100 ALA A O 1
ATOM 765 N N . THR A 1 101 ? -18.012 18.370 2.782 1.00 85.06 101 THR A N 1
ATOM 766 C CA . THR A 1 101 ? -18.484 19.469 3.649 1.00 85.06 101 THR A CA 1
ATOM 767 C C . THR A 1 101 ? -17.509 19.806 4.781 1.00 85.06 101 THR A C 1
ATOM 769 O O . THR A 1 101 ? -17.419 20.967 5.180 1.00 85.06 101 THR A O 1
ATOM 772 N N . GLN A 1 102 ? -16.743 18.828 5.275 1.00 86.50 102 GLN A N 1
ATOM 773 C CA . GLN A 1 102 ? -15.706 19.024 6.299 1.00 86.50 102 GLN A CA 1
ATOM 774 C C . GLN A 1 102 ? -14.336 19.403 5.721 1.00 86.50 102 GLN A C 1
ATOM 776 O O . GLN A 1 102 ? -13.388 19.599 6.484 1.00 86.50 102 GLN A O 1
ATOM 781 N N . GLN A 1 103 ? -14.241 19.562 4.394 1.00 83.62 103 GLN A N 1
ATOM 782 C CA . GLN A 1 103 ? -13.023 19.958 3.681 1.00 83.62 103 GLN A CA 1
ATOM 783 C C . GLN A 1 103 ? -11.833 19.028 3.969 1.00 83.62 103 GLN A C 1
ATOM 785 O O . GLN A 1 103 ? -10.695 19.482 4.085 1.00 83.62 103 GLN A O 1
ATOM 790 N N . THR A 1 104 ? -12.099 17.727 4.112 1.00 83.88 104 THR A N 1
ATOM 791 C CA . THR A 1 104 ? -11.055 16.710 4.306 1.00 83.88 104 THR A CA 1
ATOM 792 C C . THR A 1 104 ? -10.630 16.038 3.008 1.00 83.88 104 THR A C 1
ATOM 794 O O . THR A 1 104 ? -9.565 15.430 2.983 1.00 83.88 104 THR A O 1
ATOM 797 N N . ALA A 1 105 ? -11.427 16.165 1.941 1.00 80.69 105 ALA A N 1
ATOM 798 C CA . ALA A 1 105 ? -11.040 15.743 0.598 1.00 80.69 105 ALA A CA 1
ATOM 799 C C . ALA A 1 105 ? -9.944 16.657 0.023 1.00 80.69 105 ALA A C 1
ATOM 801 O O . ALA A 1 105 ? -9.959 17.873 0.244 1.00 80.69 105 ALA A O 1
ATOM 802 N N . SER A 1 106 ? -8.999 16.100 -0.741 1.00 79.38 106 SER A N 1
ATOM 803 C CA . SER A 1 106 ? -7.885 16.884 -1.296 1.00 79.38 106 SER A CA 1
ATOM 804 C C . SER A 1 106 ? -7.371 16.393 -2.656 1.00 79.38 106 SER A C 1
ATOM 806 O O . SER A 1 106 ? -7.795 15.369 -3.169 1.00 79.38 106 SER A O 1
ATOM 808 N N . ASN A 1 107 ? -6.430 17.117 -3.273 1.00 78.44 107 ASN A N 1
ATOM 809 C CA . ASN A 1 107 ? -5.730 16.649 -4.483 1.00 78.44 107 ASN A CA 1
ATOM 810 C C . ASN A 1 107 ? -4.597 15.645 -4.187 1.00 78.44 107 ASN A C 1
ATOM 812 O O . ASN A 1 107 ? -3.866 15.249 -5.091 1.00 78.44 107 ASN A O 1
ATOM 816 N N . VAL A 1 108 ? -4.431 15.286 -2.917 1.00 83.62 108 VAL A N 1
ATOM 817 C CA . VAL A 1 108 ? -3.582 14.209 -2.408 1.00 83.62 108 VAL A CA 1
ATOM 818 C C . VAL A 1 108 ? -4.460 13.292 -1.556 1.00 83.62 108 VAL A C 1
ATOM 820 O O . VAL A 1 108 ? -4.107 12.977 -0.434 1.00 83.62 108 VAL A O 1
ATOM 823 N N . ASP A 1 109 ? -5.678 12.982 -2.013 1.00 86.50 109 ASP A N 1
ATOM 824 C CA . ASP A 1 109 ? -6.645 12.252 -1.181 1.00 86.50 109 ASP A CA 1
ATOM 825 C C . ASP A 1 109 ? -6.225 10.810 -0.912 1.00 86.50 109 ASP A C 1
ATOM 827 O O . ASP A 1 109 ? -6.491 10.302 0.170 1.00 86.50 109 ASP A O 1
ATOM 831 N N . GLU A 1 110 ? -5.572 10.193 -1.903 1.00 90.00 110 GLU A N 1
ATOM 832 C CA . GLU A 1 110 ? -5.035 8.826 -1.857 1.00 90.00 110 GLU A CA 1
ATOM 833 C C . GLU A 1 110 ? -6.040 7.828 -1.247 1.00 90.00 110 GLU A C 1
ATOM 835 O O . GLU A 1 110 ? -5.762 7.195 -0.229 1.00 90.00 110 GLU A O 1
ATOM 840 N N . PRO A 1 111 ? -7.247 7.711 -1.842 1.00 93.12 111 PRO A N 1
ATOM 841 C CA . PRO A 1 111 ? -8.323 6.956 -1.231 1.00 93.12 111 PRO A CA 1
ATOM 842 C C . PRO A 1 111 ? -8.040 5.454 -1.258 1.00 93.12 111 PRO A C 1
ATOM 844 O O . PRO A 1 111 ? -7.486 4.920 -2.222 1.00 93.12 111 PRO A O 1
ATOM 847 N N . SER A 1 112 ? -8.502 4.757 -0.226 1.00 96.56 112 SER A N 1
ATOM 848 C CA . SER A 1 112 ? -8.451 3.299 -0.131 1.00 96.56 112 SER A CA 1
ATOM 849 C C . SER A 1 112 ? -9.774 2.766 0.403 1.00 96.56 112 SER A C 1
ATOM 851 O O . SER A 1 112 ? -10.468 3.445 1.161 1.00 96.56 112 SER A O 1
ATOM 853 N N . VAL A 1 113 ? -10.153 1.561 -0.019 1.00 96.44 113 VAL A N 1
ATOM 854 C CA . VAL A 1 113 ? -11.391 0.909 0.411 1.00 96.44 113 VAL A CA 1
ATOM 855 C C . VAL A 1 113 ? -11.172 -0.585 0.601 1.00 96.44 113 VAL A C 1
ATOM 857 O O . VAL A 1 113 ? -10.536 -1.250 -0.213 1.00 96.44 113 VAL A O 1
ATOM 860 N N . ALA A 1 114 ? -11.746 -1.111 1.673 1.00 97.25 114 ALA A N 1
ATOM 861 C CA . ALA A 1 114 ? -11.855 -2.525 1.960 1.00 97.25 114 ALA A CA 1
ATOM 862 C C . ALA A 1 114 ? -13.305 -2.847 2.291 1.00 97.25 114 ALA A C 1
ATOM 864 O O . ALA A 1 114 ? -13.981 -2.075 2.972 1.00 97.25 114 ALA A O 1
ATOM 865 N N . ALA A 1 115 ? -13.779 -4.002 1.846 1.00 96.06 115 ALA A N 1
ATOM 866 C CA . ALA A 1 115 ? -15.123 -4.445 2.158 1.00 96.06 115 ALA A CA 1
ATOM 867 C C . ALA A 1 115 ? -15.177 -5.956 2.367 1.00 96.06 115 ALA A C 1
ATOM 869 O O . ALA A 1 115 ? -14.398 -6.710 1.780 1.00 96.06 115 ALA A O 1
ATOM 870 N N . ASN A 1 116 ? -16.139 -6.369 3.180 1.00 94.31 116 ASN A N 1
ATOM 871 C CA . ASN A 1 116 ? -16.740 -7.694 3.131 1.00 94.31 116 ASN A CA 1
ATOM 872 C C . ASN A 1 116 ? -18.267 -7.535 3.043 1.00 94.31 116 ASN A C 1
ATOM 874 O O . ASN A 1 116 ? -18.760 -6.433 2.807 1.00 94.31 116 ASN A O 1
ATOM 878 N N . ASP A 1 117 ? -19.021 -8.614 3.244 1.00 86.25 117 ASP A N 1
ATOM 879 C CA . ASP A 1 117 ? -20.483 -8.594 3.097 1.00 86.25 117 ASP A CA 1
ATOM 880 C C . ASP A 1 117 ? -21.210 -7.676 4.103 1.00 86.25 117 ASP A C 1
ATOM 882 O O . ASP A 1 117 ? -22.368 -7.325 3.886 1.00 86.25 117 ASP A O 1
ATOM 886 N N . GLN A 1 118 ? -20.564 -7.294 5.212 1.00 88.44 118 GLN A N 1
ATOM 887 C CA 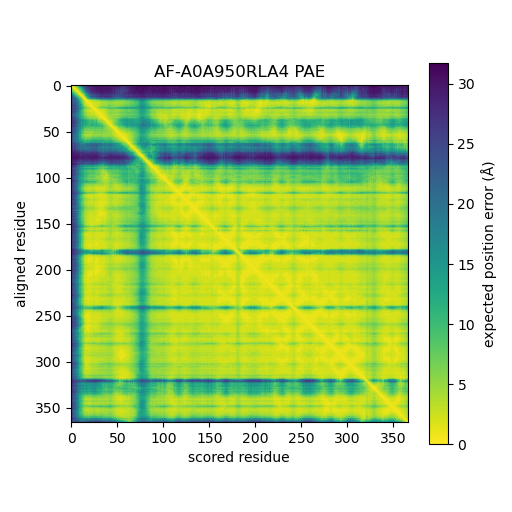. GLN A 1 118 ? -21.174 -6.511 6.296 1.00 88.44 118 GLN A CA 1
ATOM 888 C C . GLN A 1 118 ? -20.571 -5.114 6.431 1.00 88.44 118 GLN A C 1
ATOM 890 O O . GLN A 1 118 ? -21.288 -4.133 6.631 1.00 88.44 118 GLN A O 1
ATOM 895 N N . VAL A 1 119 ? -19.245 -5.036 6.352 1.00 96.69 119 VAL A N 1
ATOM 896 C CA . VAL A 1 119 ? -18.469 -3.841 6.648 1.00 96.69 119 VAL A CA 1
ATOM 897 C C . VAL A 1 119 ? -17.869 -3.276 5.373 1.00 96.69 119 VAL A C 1
ATOM 899 O O . VAL A 1 119 ? -17.195 -3.987 4.630 1.00 96.69 119 VAL A O 1
ATOM 902 N N . VAL A 1 120 ? -18.048 -1.970 5.174 1.00 96.81 120 VAL A N 1
ATOM 903 C CA . VAL A 1 120 ? -17.282 -1.182 4.200 1.00 96.81 120 VAL A CA 1
ATOM 904 C C . VAL A 1 120 ? -16.428 -0.196 4.978 1.00 96.81 120 VAL A C 1
ATOM 906 O O . VAL A 1 120 ? -16.959 0.633 5.712 1.00 96.81 120 VAL A O 1
ATOM 909 N N . PHE A 1 121 ? -15.113 -0.272 4.817 1.00 98.00 121 PHE A N 1
ATOM 910 C CA . PHE A 1 121 ? -14.166 0.665 5.402 1.00 98.00 121 PHE A CA 1
ATOM 911 C C . PHE A 1 121 ? -13.479 1.434 4.276 1.00 98.00 121 PHE A C 1
ATOM 913 O O . PHE A 1 121 ? -12.838 0.817 3.431 1.00 98.00 121 PHE A O 1
ATOM 920 N N . TYR A 1 122 ? -13.600 2.762 4.254 1.00 96.38 122 TYR A N 1
ATOM 921 C CA . TYR A 1 122 ? -12.828 3.610 3.350 1.00 96.38 122 TYR A CA 1
ATOM 922 C C . TYR A 1 122 ? -12.001 4.656 4.095 1.00 96.38 122 TYR A C 1
ATOM 924 O O . TYR A 1 122 ? -12.335 5.087 5.203 1.00 96.38 122 TYR A O 1
ATOM 932 N N . THR A 1 123 ? -10.935 5.098 3.441 1.00 96.56 123 THR A N 1
ATOM 933 C CA . THR A 1 123 ? -10.026 6.139 3.911 1.00 96.56 123 THR A CA 1
ATOM 934 C C . THR A 1 123 ? -9.737 7.128 2.792 1.00 96.56 123 THR A C 1
ATOM 936 O O . THR A 1 123 ? -9.755 6.770 1.619 1.00 96.56 123 THR A O 1
ATOM 939 N N . GLY A 1 124 ? -9.425 8.357 3.177 1.00 94.44 124 GLY A N 1
ATOM 940 C CA . GLY A 1 124 ? -8.588 9.287 2.420 1.00 94.44 124 GLY A CA 1
ATOM 941 C C . GLY A 1 124 ? -7.653 9.974 3.412 1.00 94.44 124 GLY A C 1
ATOM 942 O O . GLY A 1 124 ? -7.839 9.822 4.617 1.00 94.44 124 GLY A O 1
ATOM 943 N N . ASN A 1 125 ? -6.656 10.731 2.966 1.00 91.94 125 ASN A N 1
ATOM 944 C CA . ASN A 1 125 ? -5.524 11.133 3.814 1.00 91.94 125 ASN A CA 1
ATOM 945 C C . ASN A 1 125 ? -5.867 11.718 5.193 1.00 91.94 125 ASN A C 1
ATOM 947 O O . ASN A 1 125 ? -5.113 11.521 6.138 1.00 91.94 125 ASN A O 1
ATOM 951 N N . TRP A 1 126 ? -7.002 12.398 5.366 1.00 92.56 126 TRP A N 1
ATOM 952 C CA . TRP A 1 126 ? -7.373 12.987 6.662 1.00 92.56 126 TRP A CA 1
ATOM 953 C C . TRP A 1 126 ? -8.748 12.583 7.181 1.00 92.56 126 TRP A C 1
ATOM 955 O O . TRP A 1 126 ? -9.307 13.260 8.042 1.00 92.56 126 TRP A O 1
ATOM 965 N N . TYR A 1 127 ? -9.305 11.489 6.673 1.00 94.12 127 TYR A N 1
ATOM 966 C CA . TYR A 1 127 ? -10.573 10.953 7.146 1.00 94.12 127 TYR A CA 1
ATOM 967 C C . TYR A 1 127 ? -10.633 9.444 6.944 1.00 94.12 127 TYR A C 1
ATOM 969 O O . TYR A 1 127 ? -9.989 8.879 6.065 1.00 94.12 127 TYR A O 1
ATOM 977 N N . ALA A 1 128 ? -11.457 8.789 7.745 1.00 96.38 128 ALA A N 1
ATOM 978 C CA . ALA A 1 128 ? -11.773 7.390 7.552 1.00 96.38 128 ALA A CA 1
ATOM 979 C C . ALA A 1 128 ? -13.228 7.155 7.964 1.00 96.38 128 ALA A C 1
ATOM 981 O O . ALA A 1 128 ? -13.765 7.908 8.782 1.00 96.38 128 ALA A O 1
ATOM 982 N N . ALA A 1 129 ? -13.899 6.169 7.378 1.00 96.38 129 ALA A N 1
ATOM 983 C CA . ALA A 1 129 ? -15.275 5.861 7.743 1.00 96.38 129 ALA A CA 1
ATOM 984 C C . ALA A 1 129 ? -15.612 4.387 7.554 1.00 96.38 129 ALA A C 1
ATOM 986 O O . ALA A 1 129 ? -15.179 3.747 6.600 1.00 96.38 129 ALA A O 1
ATOM 987 N N . VAL A 1 130 ? -16.430 3.883 8.468 1.00 97.19 130 VAL A N 1
ATOM 988 C CA . VAL A 1 130 ? -16.886 2.502 8.538 1.00 97.19 130 VAL A CA 1
ATOM 989 C C . VAL A 1 130 ? -18.399 2.489 8.376 1.00 97.19 130 VAL A C 1
ATOM 991 O O . VAL A 1 130 ? -19.120 3.207 9.067 1.00 97.19 130 VAL A O 1
ATOM 994 N N . SER A 1 131 ? -18.876 1.647 7.475 1.00 95.62 131 SER A N 1
ATOM 995 C CA . SER A 1 131 ? -20.262 1.203 7.410 1.00 95.62 131 SER A CA 1
ATOM 996 C C . SER A 1 131 ? -20.363 -0.187 8.025 1.00 95.62 131 SER A C 1
ATOM 998 O O . SER A 1 131 ? -19.473 -1.011 7.823 1.00 95.62 131 SER A O 1
ATOM 1000 N N . SER A 1 132 ? -21.450 -0.448 8.748 1.00 95.44 132 SER A N 1
ATOM 1001 C CA . SER A 1 132 ? -21.839 -1.772 9.254 1.00 95.44 132 SER A CA 1
ATOM 1002 C C . SER A 1 132 ? -23.133 -2.295 8.612 1.00 95.44 132 SER A C 1
ATOM 1004 O O . SER A 1 132 ? -23.717 -3.267 9.090 1.00 95.44 132 SER A O 1
ATOM 1006 N N . ASP A 1 133 ? -23.594 -1.637 7.544 1.00 91.50 133 ASP A N 1
ATOM 1007 C CA . ASP A 1 133 ? -24.851 -1.893 6.837 1.00 91.50 133 ASP A CA 1
ATOM 1008 C C . ASP A 1 133 ? -24.649 -1.993 5.313 1.00 91.50 133 ASP A C 1
ATOM 1010 O O . ASP A 1 133 ? -25.506 -1.576 4.527 1.00 91.50 133 ASP A O 1
ATOM 1014 N N . ALA A 1 134 ? -23.510 -2.567 4.903 1.00 88.25 134 ALA A N 1
ATOM 1015 C CA . ALA A 1 134 ? -23.120 -2.786 3.506 1.00 88.25 134 ALA A CA 1
ATOM 1016 C C . ALA A 1 134 ? -23.030 -1.498 2.654 1.00 88.25 134 ALA A C 1
ATOM 1018 O O . ALA A 1 134 ? -23.340 -1.489 1.462 1.00 88.25 134 ALA A O 1
ATOM 1019 N N . GLY A 1 135 ? -22.574 -0.398 3.259 1.00 90.44 135 GLY A N 1
ATOM 1020 C CA . GLY A 1 135 ? -22.304 0.880 2.592 1.00 90.44 135 GLY A CA 1
ATOM 1021 C C . GLY A 1 135 ? -23.513 1.811 2.460 1.00 90.44 135 GLY A C 1
ATOM 1022 O O . GLY A 1 135 ? -23.436 2.786 1.705 1.00 90.44 135 GLY A O 1
ATOM 1023 N N . GLN A 1 136 ? -24.618 1.529 3.160 1.00 87.56 136 GLN A N 1
ATOM 1024 C CA . GLN A 1 136 ? -25.802 2.395 3.164 1.00 87.56 136 GLN A CA 1
ATOM 1025 C C . GLN A 1 136 ? -25.582 3.645 4.024 1.00 87.56 136 GLN A C 1
ATOM 1027 O O . GLN A 1 136 ? -25.908 4.752 3.596 1.00 87.56 136 GLN A O 1
ATOM 1032 N N . THR A 1 137 ? -24.995 3.489 5.213 1.00 90.81 137 THR A N 1
ATOM 1033 C CA . THR A 1 137 ? -24.632 4.589 6.109 1.00 90.81 137 THR A CA 1
ATOM 1034 C C . THR A 1 137 ? -23.214 4.422 6.644 1.00 90.81 137 THR A C 1
ATOM 1036 O O . THR A 1 137 ? -22.671 3.320 6.693 1.00 90.81 137 THR A O 1
ATOM 1039 N N . PHE A 1 138 ? -22.586 5.536 7.026 1.00 93.88 138 PHE A N 1
ATOM 1040 C CA . PHE A 1 138 ? -21.199 5.559 7.485 1.00 93.88 138 PHE A CA 1
ATOM 1041 C C . PHE A 1 138 ? -21.062 6.329 8.794 1.00 93.88 138 PHE A C 1
ATOM 1043 O O . PHE A 1 138 ? -21.564 7.447 8.929 1.00 93.88 138 PHE A O 1
ATOM 1050 N N . GLN A 1 139 ? -20.316 5.745 9.729 1.00 95.38 139 GLN A N 1
ATOM 1051 C CA . GLN A 1 139 ? -19.754 6.434 10.882 1.00 95.38 139 GLN A CA 1
ATOM 1052 C C . GLN A 1 139 ? -18.281 6.731 10.621 1.00 95.38 139 GLN A C 1
ATOM 1054 O O . GLN A 1 139 ? -17.583 5.968 9.958 1.00 95.38 139 GLN A O 1
ATOM 1059 N N . TYR A 1 140 ? -17.791 7.840 11.151 1.00 95.88 140 TYR A N 1
ATOM 1060 C CA . TYR A 1 140 ? -16.467 8.352 10.830 1.00 95.88 140 TYR A CA 1
ATOM 1061 C C . TYR A 1 140 ? -15.465 8.065 11.938 1.00 95.88 140 TYR A C 1
ATOM 1063 O O . TYR A 1 140 ? -15.805 7.978 13.116 1.00 95.88 140 TYR A O 1
ATOM 1071 N N . LEU A 1 141 ? -14.204 7.966 11.552 1.00 95.88 141 LEU A N 1
ATOM 1072 C CA . LEU A 1 141 ? -13.057 7.862 12.435 1.00 95.88 141 LEU A CA 1
ATOM 1073 C C . LEU A 1 141 ? -12.135 9.042 12.139 1.00 95.88 141 LEU A C 1
ATOM 1075 O O . LEU A 1 141 ? -12.007 9.486 10.994 1.00 95.88 141 LEU A O 1
ATOM 1079 N N . ASP A 1 142 ? -11.472 9.537 13.176 1.00 94.81 142 ASP A N 1
ATOM 1080 C CA . ASP A 1 142 ? -10.418 10.531 13.025 1.00 94.81 142 ASP A CA 1
ATOM 1081 C C . ASP A 1 142 ? -9.048 9.845 13.124 1.00 94.81 142 ASP A C 1
ATOM 1083 O O . ASP A 1 142 ? -8.627 9.510 14.237 1.00 94.81 142 ASP A O 1
ATOM 1087 N N . PRO A 1 143 ? -8.330 9.631 12.003 1.00 94.88 143 PRO A N 1
ATOM 1088 C CA . PRO A 1 143 ? -7.021 8.981 12.036 1.00 94.88 143 PRO A CA 1
ATOM 1089 C C . PRO A 1 143 ? -5.997 9.745 12.889 1.00 94.88 143 PRO A C 1
ATOM 1091 O O . PRO A 1 143 ? -5.089 9.133 13.448 1.00 94.88 143 PRO A O 1
ATOM 1094 N N . ALA A 1 144 ? -6.159 11.064 13.064 1.00 92.44 144 ALA A N 1
ATOM 1095 C CA . ALA A 1 144 ? -5.247 11.880 13.860 1.00 92.44 144 ALA A CA 1
ATOM 1096 C C . ALA A 1 144 ? -5.412 11.682 15.376 1.00 92.44 144 ALA A C 1
ATOM 1098 O O . ALA A 1 144 ? -4.526 12.051 16.152 1.00 92.44 144 ALA A O 1
ATOM 1099 N N . THR A 1 145 ? -6.544 11.126 15.818 1.00 93.81 145 THR A N 1
ATOM 1100 C CA . THR A 1 145 ? -6.828 10.895 17.241 1.00 93.81 145 THR A CA 1
ATOM 1101 C C . THR A 1 145 ? -7.095 9.435 17.591 1.00 93.81 145 THR A C 1
ATOM 1103 O O . THR A 1 145 ? -6.946 9.084 18.763 1.0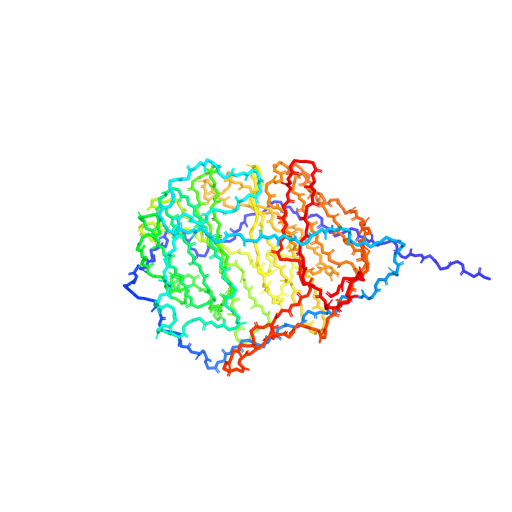0 93.81 145 THR A O 1
ATOM 1106 N N . ALA A 1 146 ? -7.388 8.575 16.608 1.00 94.94 146 ALA A N 1
ATOM 1107 C CA . ALA A 1 146 ? -7.750 7.169 16.793 1.00 94.94 146 ALA A CA 1
ATOM 1108 C C . ALA A 1 146 ? -6.774 6.396 17.693 1.00 94.94 146 ALA A C 1
ATOM 1110 O O . ALA A 1 146 ? -7.201 5.673 18.591 1.00 94.94 146 ALA A O 1
ATOM 1111 N N . PHE A 1 147 ? -5.467 6.587 17.498 1.00 96.44 147 PHE A N 1
ATOM 1112 C CA . PHE A 1 147 ? -4.427 5.847 18.223 1.00 96.44 147 PHE A CA 1
ATOM 1113 C C . PHE A 1 147 ? -3.483 6.733 19.032 1.00 96.44 147 PHE A C 1
ATOM 1115 O O . PHE A 1 147 ? -2.442 6.263 19.484 1.00 96.44 147 PHE A O 1
ATOM 1122 N N . LYS A 1 148 ? -3.870 7.988 19.288 1.00 93.56 148 LYS A N 1
ATOM 1123 C CA . LYS A 1 148 ? -3.000 9.012 19.887 1.00 93.56 148 LYS A CA 1
ATOM 1124 C C . LYS A 1 148 ? -2.355 8.597 21.213 1.00 93.56 148 LYS A C 1
ATOM 1126 O O . LYS A 1 148 ? -1.228 8.983 21.501 1.00 93.56 148 LYS A O 1
ATOM 1131 N N . ALA A 1 149 ? -3.056 7.804 22.024 1.00 93.75 149 ALA A N 1
ATOM 1132 C CA . ALA A 1 149 ? -2.538 7.305 23.300 1.00 93.75 149 ALA A CA 1
ATOM 1133 C C . ALA A 1 149 ? -1.368 6.307 23.152 1.00 93.75 149 ALA A C 1
ATOM 1135 O O . ALA A 1 149 ? -0.669 6.045 24.126 1.00 93.75 149 ALA A O 1
ATOM 1136 N N . SER A 1 150 ? -1.144 5.771 21.950 1.00 95.00 150 SER A N 1
ATOM 1137 C CA . SER A 1 150 ? -0.058 4.844 21.609 1.00 95.00 150 SER A CA 1
ATOM 1138 C C . SER A 1 150 ? 0.912 5.432 20.581 1.00 95.00 150 SER A C 1
ATOM 1140 O O . SER A 1 150 ? 1.723 4.706 20.004 1.00 95.00 150 SER A O 1
ATOM 1142 N N . ASP A 1 151 ? 0.823 6.729 20.291 1.00 93.50 151 ASP A N 1
ATOM 1143 C CA . ASP A 1 151 ? 1.743 7.389 19.368 1.00 93.50 151 ASP A CA 1
ATOM 1144 C C . ASP A 1 151 ? 3.148 7.491 19.987 1.00 93.50 151 ASP A C 1
ATOM 1146 O O . ASP A 1 151 ? 3.279 7.818 21.172 1.00 93.50 151 ASP A O 1
ATOM 1150 N N . PRO A 1 152 ? 4.220 7.230 19.216 1.00 89.75 152 PRO A N 1
ATOM 1151 C CA . PRO A 1 152 ? 5.574 7.444 19.703 1.00 89.75 152 PRO A CA 1
ATOM 1152 C C . PRO A 1 152 ? 5.823 8.919 20.041 1.00 89.75 152 PRO A C 1
ATOM 1154 O O . PRO A 1 152 ? 5.240 9.813 19.417 1.00 89.75 152 PRO A O 1
ATOM 1157 N N . PRO A 1 153 ? 6.770 9.215 20.949 1.00 85.94 153 PRO A N 1
ATOM 1158 C CA . PRO A 1 153 ? 7.188 10.586 21.201 1.00 85.94 153 PRO A CA 1
ATOM 1159 C C . PRO A 1 153 ? 7.628 11.277 19.902 1.00 85.94 153 PRO A C 1
ATOM 1161 O O . PRO A 1 153 ? 8.517 10.794 19.203 1.00 85.94 153 PRO A O 1
ATOM 1164 N N . ASN A 1 154 ? 7.043 12.441 19.610 1.00 82.81 154 ASN A N 1
ATOM 1165 C CA . ASN A 1 154 ? 7.335 13.275 18.432 1.00 82.81 154 ASN A CA 1
ATOM 1166 C C . ASN A 1 154 ? 6.904 12.705 17.069 1.00 82.81 154 ASN A C 1
ATOM 1168 O O . ASN A 1 154 ? 7.267 13.277 16.042 1.00 82.81 154 ASN A O 1
ATOM 1172 N N . ALA A 1 155 ? 6.118 11.632 17.041 1.00 88.75 155 ALA A N 1
ATOM 1173 C CA . ALA A 1 155 ? 5.457 11.169 15.830 1.00 88.75 155 ALA A CA 1
ATOM 1174 C C . ALA A 1 155 ? 3.945 11.356 15.967 1.00 88.75 155 ALA A C 1
ATOM 1176 O O . ALA A 1 155 ? 3.378 11.211 17.046 1.00 88.75 155 ALA A O 1
ATOM 1177 N N . SER A 1 156 ? 3.291 11.683 14.864 1.00 91.06 156 SER A N 1
ATOM 1178 C CA . SER A 1 156 ? 1.834 11.721 14.777 1.00 91.06 156 SER A CA 1
ATOM 1179 C C . SER A 1 156 ? 1.410 11.172 13.431 1.00 91.06 156 SER A C 1
ATOM 1181 O O . SER A 1 156 ? 2.197 11.182 12.480 1.00 91.06 156 SER A O 1
ATOM 1183 N N . PHE A 1 157 ? 0.156 10.749 13.333 1.00 92.81 157 PHE A N 1
ATOM 1184 C CA . PHE A 1 157 ? -0.461 10.498 12.041 1.00 92.81 157 PHE A CA 1
ATOM 1185 C C . PHE A 1 157 ? -0.206 11.669 11.074 1.00 92.81 157 PHE A C 1
ATOM 1187 O O . PHE A 1 157 ? -0.300 12.841 11.460 1.00 92.81 157 PHE A O 1
ATOM 1194 N N . CYS A 1 158 ? 0.154 11.341 9.835 1.00 89.44 158 CYS A N 1
ATOM 1195 C CA . CYS A 1 158 ? 0.381 12.318 8.780 1.00 89.44 158 CYS A CA 1
ATOM 1196 C C . CYS A 1 158 ? -0.798 12.408 7.812 1.00 89.44 158 CYS A C 1
ATOM 1198 O O . CYS A 1 158 ? -1.351 13.498 7.611 1.00 89.44 158 CYS A O 1
ATOM 1200 N N . CYS A 1 159 ? -1.052 11.294 7.120 1.00 91.12 159 CYS A N 1
ATOM 1201 C CA . CYS A 1 159 ? -1.668 11.328 5.800 1.00 91.12 159 CYS A CA 1
ATOM 1202 C C . CYS A 1 159 ? -1.999 9.920 5.274 1.00 91.12 159 CYS A C 1
ATOM 1204 O O . CYS A 1 159 ? -3.094 9.437 5.543 1.00 91.12 159 CYS A O 1
ATOM 1206 N N . ASP A 1 160 ? -1.084 9.273 4.542 1.00 94.69 160 ASP A N 1
ATOM 1207 C CA . ASP A 1 160 ? -1.380 8.070 3.759 1.00 94.69 160 ASP A CA 1
ATOM 1208 C C . ASP A 1 160 ? -2.057 6.985 4.599 1.00 94.69 160 ASP A C 1
ATOM 1210 O O . ASP A 1 160 ? -1.625 6.649 5.711 1.00 94.69 160 ASP A O 1
ATOM 1214 N N . GLN A 1 161 ? -3.133 6.435 4.043 1.00 97.50 161 GLN A N 1
ATOM 1215 C CA . GLN A 1 161 ? -3.900 5.358 4.646 1.00 97.50 161 GLN A CA 1
ATOM 1216 C C . GLN A 1 161 ? -4.253 4.309 3.606 1.00 97.50 161 GLN A C 1
ATOM 1218 O O . GLN A 1 161 ? -4.751 4.638 2.533 1.00 97.50 161 GLN A O 1
ATOM 1223 N N . ILE A 1 162 ? -4.070 3.042 3.966 1.00 98.44 162 ILE A N 1
ATOM 1224 C CA . ILE A 1 162 ? -4.493 1.908 3.146 1.00 98.44 162 ILE A CA 1
ATOM 1225 C C . ILE A 1 162 ? -5.319 0.976 4.016 1.00 98.44 162 ILE A C 1
ATOM 1227 O O . ILE A 1 162 ? -4.904 0.608 5.117 1.00 98.44 162 ILE A O 1
ATOM 1231 N N . VAL A 1 163 ? -6.485 0.580 3.523 1.00 98.62 163 VAL A N 1
ATOM 1232 C CA . VAL A 1 163 ? -7.332 -0.420 4.168 1.00 98.62 163 VAL A CA 1
ATOM 1233 C C . VAL A 1 163 ? -7.437 -1.652 3.287 1.00 98.62 163 VAL A C 1
ATOM 1235 O O . VAL A 1 163 ? -7.551 -1.555 2.069 1.00 98.62 163 VAL A O 1
ATOM 1238 N N . HIS A 1 164 ? -7.398 -2.831 3.902 1.00 98.25 164 HIS A N 1
ATOM 1239 C CA . HIS A 1 164 ? -7.592 -4.100 3.202 1.00 98.25 164 HIS A CA 1
ATOM 1240 C C . HIS A 1 164 ? -8.341 -5.092 4.091 1.00 98.25 164 HIS A C 1
ATOM 1242 O O . HIS A 1 164 ? -8.165 -5.093 5.309 1.00 98.25 164 HIS A O 1
ATOM 1248 N N . TYR A 1 165 ? -9.144 -5.967 3.491 1.00 98.31 165 TYR A N 1
ATOM 1249 C CA . TYR A 1 165 ? -9.760 -7.100 4.180 1.00 98.31 165 TYR A CA 1
ATOM 1250 C C . TYR A 1 165 ? -9.030 -8.404 3.842 1.00 98.31 165 TYR A C 1
ATOM 1252 O O . TYR A 1 165 ? -8.719 -8.656 2.678 1.00 98.31 165 TYR A O 1
ATOM 1260 N N . ILE A 1 166 ? -8.741 -9.220 4.854 1.00 98.06 166 ILE A N 1
ATOM 1261 C CA . ILE A 1 166 ? -8.111 -10.535 4.725 1.00 98.06 166 ILE A CA 1
ATOM 1262 C C . ILE A 1 166 ? -9.176 -11.598 5.034 1.00 98.06 166 ILE A C 1
ATOM 1264 O O . ILE A 1 166 ? -9.415 -11.890 6.214 1.00 98.06 166 ILE A O 1
ATOM 1268 N N . PRO A 1 167 ? -9.822 -12.194 4.015 1.00 96.50 167 PRO A N 1
ATOM 1269 C CA . PRO A 1 167 ? -10.930 -13.123 4.232 1.00 96.50 167 PRO A CA 1
ATOM 1270 C C . PRO A 1 167 ? -10.515 -14.397 4.980 1.00 96.50 167 PRO A C 1
ATOM 1272 O O . PRO A 1 167 ? -11.295 -14.931 5.761 1.00 96.50 167 PRO A O 1
ATOM 1275 N N . GLN A 1 168 ? -9.273 -14.861 4.816 1.00 97.25 168 GLN A N 1
ATOM 1276 C CA . GLN A 1 168 ? -8.774 -16.105 5.420 1.00 97.25 168 GLN A CA 1
ATOM 1277 C C . GLN A 1 168 ? -8.782 -16.095 6.956 1.00 97.25 168 GLN A C 1
ATOM 1279 O O . GLN A 1 168 ? -8.790 -17.157 7.574 1.00 97.25 168 GLN A O 1
ATOM 1284 N N . ILE A 1 169 ? -8.739 -14.912 7.574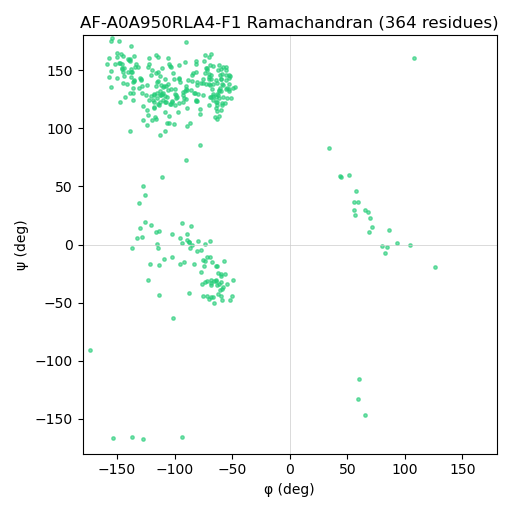 1.00 98.06 169 ILE A N 1
ATOM 1285 C CA . ILE A 1 169 ? -8.691 -14.746 9.034 1.00 98.06 169 ILE A CA 1
ATOM 1286 C C . ILE A 1 169 ? -9.734 -13.744 9.548 1.00 98.06 169 ILE A C 1
ATOM 1288 O O . ILE A 1 169 ? -9.627 -13.295 10.690 1.00 98.06 169 ILE A O 1
ATOM 1292 N N . ASP A 1 170 ? -10.715 -13.380 8.713 1.00 98.00 170 ASP A N 1
ATOM 1293 C CA . ASP A 1 170 ? -11.733 -12.362 8.992 1.00 98.00 170 ASP A CA 1
ATOM 1294 C C . ASP A 1 170 ? -11.140 -11.109 9.649 1.00 98.00 170 ASP A C 1
ATOM 1296 O O . ASP A 1 170 ? -11.436 -10.792 10.797 1.00 98.00 170 ASP A O 1
ATOM 1300 N N . THR A 1 171 ? -10.196 -10.448 8.978 1.00 98.62 171 THR A N 1
ATOM 1301 C CA . THR A 1 171 ? -9.458 -9.329 9.577 1.00 98.62 171 THR A CA 1
ATOM 1302 C C . THR A 1 171 ? -9.324 -8.175 8.600 1.00 98.62 171 THR A C 1
ATOM 1304 O O . THR A 1 171 ? -8.780 -8.333 7.509 1.00 98.62 171 THR A O 1
ATOM 1307 N N . PHE A 1 172 ? -9.770 -6.998 9.019 1.00 98.81 172 PHE A N 1
ATOM 1308 C CA . PHE A 1 172 ? -9.408 -5.736 8.398 1.00 98.81 172 PHE A CA 1
ATOM 1309 C C . PHE A 1 172 ? -8.031 -5.292 8.885 1.00 98.81 172 PHE A C 1
ATOM 1311 O O . PHE A 1 172 ? -7.692 -5.405 10.067 1.00 98.81 172 PHE A O 1
ATOM 1318 N N . VAL A 1 173 ? -7.257 -4.755 7.952 1.00 98.81 173 VAL A N 1
ATOM 1319 C CA . VAL A 1 173 ? -5.992 -4.072 8.193 1.00 98.81 173 VAL A CA 1
ATOM 1320 C C . VAL A 1 173 ? -6.193 -2.609 7.854 1.00 98.81 173 VAL A C 1
ATOM 1322 O O . VAL A 1 173 ? -6.646 -2.297 6.757 1.00 98.81 173 VAL A O 1
ATOM 1325 N N . TRP A 1 174 ? -5.826 -1.729 8.774 1.00 98.81 174 TRP A N 1
ATOM 1326 C CA . TRP A 1 174 ? -5.727 -0.298 8.544 1.00 98.81 174 TRP A CA 1
ATOM 1327 C C . TRP A 1 174 ? -4.275 0.118 8.721 1.00 98.81 174 TRP A C 1
ATOM 1329 O O . TRP A 1 174 ? -3.726 0.081 9.821 1.00 98.81 174 TRP A O 1
ATOM 1339 N N . LEU A 1 175 ? -3.636 0.435 7.604 1.00 98.81 175 LEU A N 1
ATOM 1340 C CA . LEU A 1 175 ? -2.275 0.930 7.539 1.00 98.81 175 LEU A CA 1
ATOM 1341 C C . LEU A 1 175 ? -2.305 2.453 7.565 1.00 98.81 175 LEU A C 1
ATOM 1343 O O . LEU A 1 175 ? -2.996 3.058 6.751 1.00 98.81 175 LEU A O 1
ATOM 1347 N N . LEU A 1 176 ? -1.566 3.055 8.494 1.00 98.25 176 LEU A N 1
ATOM 1348 C CA . LEU A 1 176 ? -1.484 4.497 8.680 1.00 98.25 176 LEU A CA 1
ATOM 1349 C C . LEU A 1 176 ? -0.035 4.966 8.626 1.00 98.25 176 LEU A C 1
ATOM 1351 O O . LEU A 1 176 ? 0.814 4.491 9.388 1.00 98.25 176 LEU A O 1
ATOM 1355 N N . GLN A 1 177 ? 0.217 5.973 7.800 1.00 96.44 177 GLN A N 1
ATOM 1356 C CA . GLN A 1 177 ? 1.503 6.639 7.749 1.00 96.44 177 GLN A CA 1
ATOM 1357 C C . GLN A 1 177 ? 1.638 7.678 8.851 1.00 96.44 177 GLN A C 1
ATOM 1359 O O . GLN A 1 177 ? 0.858 8.631 8.971 1.00 96.44 177 GLN A O 1
ATOM 1364 N N . TYR A 1 178 ? 2.696 7.521 9.635 1.00 94.69 178 TYR A N 1
ATOM 1365 C CA . TYR A 1 178 ? 3.095 8.495 10.634 1.00 94.69 178 TYR A CA 1
ATOM 1366 C C . TYR A 1 178 ? 4.171 9.414 10.071 1.00 94.69 178 TYR A C 1
ATOM 1368 O O . TYR A 1 178 ? 4.930 9.049 9.178 1.00 94.69 178 TYR A O 1
ATOM 1376 N N . GLY A 1 179 ? 4.260 10.622 10.612 1.00 89.12 179 GLY A N 1
ATOM 1377 C CA . GLY A 1 179 ? 5.303 11.584 10.291 1.00 89.12 179 GLY A CA 1
ATOM 1378 C C . GLY A 1 179 ? 5.911 12.179 11.553 1.00 89.12 179 GLY A C 1
ATOM 1379 O O . GLY A 1 179 ? 5.251 12.303 12.585 1.00 89.12 179 GLY A O 1
ATOM 1380 N N . ASN A 1 180 ? 7.171 12.595 11.450 1.00 83.38 180 ASN A N 1
ATOM 1381 C CA . ASN A 1 180 ? 7.838 13.415 12.453 1.00 83.38 180 ASN A CA 1
ATOM 1382 C C . ASN A 1 180 ? 8.218 14.760 11.814 1.00 83.38 180 ASN A C 1
ATOM 1384 O O . ASN A 1 180 ? 9.118 14.807 10.976 1.00 83.38 180 ASN A O 1
ATOM 1388 N N . PRO A 1 181 ? 7.568 15.880 12.176 1.00 67.06 181 PRO A N 1
ATOM 1389 C CA . PRO A 1 181 ? 7.869 17.183 11.582 1.00 67.06 181 PRO A CA 1
ATOM 1390 C C . PRO A 1 181 ? 9.296 17.688 11.852 1.00 67.06 181 PRO A C 1
ATOM 1392 O O . PRO A 1 181 ? 9.746 18.612 11.176 1.00 67.06 181 PRO A O 1
ATOM 1395 N N . ALA A 1 182 ? 9.985 17.139 12.858 1.00 70.19 182 ALA A N 1
ATOM 1396 C CA . ALA A 1 182 ? 11.310 17.577 13.288 1.00 70.19 182 ALA A CA 1
ATOM 1397 C C . ALA A 1 182 ? 12.452 16.667 12.806 1.00 70.19 182 ALA A C 1
ATOM 1399 O O . ALA A 1 182 ? 13.614 17.042 12.949 1.00 70.19 182 ALA A O 1
ATOM 1400 N N . GLN A 1 183 ? 12.152 15.484 12.262 1.00 70.81 183 GLN A N 1
ATOM 1401 C CA . GLN A 1 183 ? 13.159 14.481 11.909 1.00 70.81 183 GLN A CA 1
ATOM 1402 C C . GLN A 1 183 ? 12.884 13.877 10.532 1.00 70.81 183 GLN A C 1
ATOM 1404 O O . GLN A 1 183 ? 11.793 13.985 9.979 1.00 70.81 183 GLN A O 1
ATOM 1409 N N . SER A 1 184 ? 13.898 13.239 9.956 1.00 78.44 184 SER A N 1
ATOM 1410 C CA . SER A 1 184 ? 13.728 12.431 8.750 1.00 78.44 184 SER A CA 1
ATOM 1411 C C . SER A 1 184 ? 13.170 11.037 9.036 1.00 78.44 184 SER A C 1
ATOM 1413 O O . SER A 1 184 ? 12.870 10.355 8.073 1.00 78.44 184 SER A O 1
ATOM 1415 N N . ASP A 1 185 ? 13.005 10.646 10.304 1.00 89.81 185 ASP A N 1
ATOM 1416 C CA . ASP A 1 185 ? 12.557 9.316 10.738 1.00 89.81 185 ASP A CA 1
ATOM 1417 C C . ASP A 1 185 ? 11.041 9.258 10.998 1.00 89.81 185 ASP A C 1
ATOM 1419 O O . ASP A 1 185 ? 10.469 10.192 11.569 1.00 89.81 185 ASP A O 1
ATOM 1423 N N . ASN A 1 186 ? 10.389 8.165 10.607 1.00 94.06 186 ASN A N 1
ATOM 1424 C CA . ASN A 1 186 ? 8.973 7.900 10.869 1.00 94.06 186 ASN A CA 1
ATOM 1425 C C . ASN A 1 186 ? 8.665 6.385 10.899 1.00 94.06 186 ASN A C 1
ATOM 1427 O O . ASN A 1 186 ? 9.555 5.545 11.022 1.00 94.06 186 ASN A O 1
ATOM 1431 N N . LEU A 1 187 ? 7.380 6.024 10.843 1.00 96.06 187 LEU A N 1
ATOM 1432 C CA . LEU A 1 187 ? 6.933 4.633 10.838 1.00 96.06 187 LEU A CA 1
ATOM 1433 C C . LEU A 1 187 ? 5.667 4.444 10.004 1.00 96.06 187 LEU A C 1
ATOM 1435 O O . LEU A 1 187 ? 4.942 5.402 9.728 1.00 96.06 187 LEU A O 1
ATOM 1439 N N . GLN A 1 188 ? 5.394 3.184 9.675 1.00 98.06 188 GLN A N 1
ATOM 1440 C CA . GLN A 1 188 ? 4.107 2.732 9.159 1.00 98.06 188 GLN A CA 1
ATOM 1441 C C . GLN A 1 188 ? 3.396 1.920 10.249 1.00 98.06 188 GLN A C 1
ATOM 1443 O O . GLN A 1 188 ? 3.949 0.934 10.742 1.00 98.06 188 GLN A O 1
ATOM 1448 N N . ARG A 1 189 ? 2.189 2.327 10.650 1.00 98.44 189 ARG A N 1
ATOM 1449 C CA . ARG A 1 189 ? 1.400 1.659 11.695 1.00 98.44 189 ARG A CA 1
ATOM 1450 C C . ARG A 1 189 ? 0.357 0.7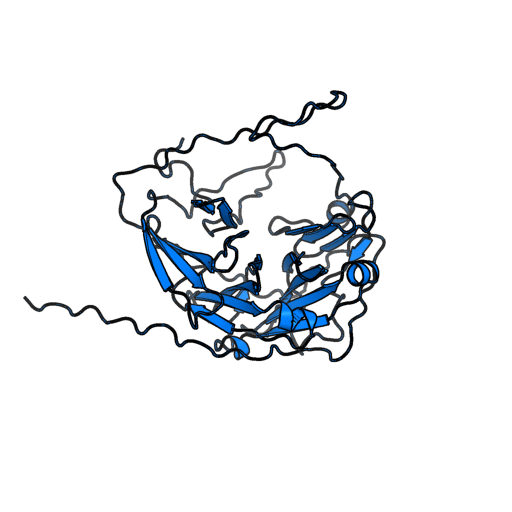45 11.076 1.00 98.44 189 ARG A C 1
ATOM 1452 O O . ARG A 1 189 ? -0.441 1.188 10.264 1.00 98.44 189 ARG A O 1
ATOM 1459 N N . LEU A 1 190 ? 0.321 -0.504 11.514 1.00 98.81 190 LEU A N 1
ATOM 1460 C CA . LEU A 1 190 ? -0.697 -1.491 11.175 1.00 98.81 190 LEU A CA 1
ATOM 1461 C C . LEU A 1 190 ? -1.676 -1.628 12.341 1.00 98.81 190 LEU A C 1
ATOM 1463 O O . LEU A 1 190 ? -1.278 -1.968 13.455 1.00 98.81 190 LEU A O 1
ATOM 1467 N N . ALA A 1 191 ? -2.957 -1.412 12.074 1.00 98.69 191 ALA A N 1
ATOM 1468 C CA . ALA A 1 191 ? -4.047 -1.713 12.984 1.00 98.69 191 ALA A CA 1
ATOM 1469 C C . ALA A 1 191 ? -4.856 -2.901 12.442 1.00 98.69 191 ALA A C 1
ATOM 1471 O O . ALA A 1 191 ? -5.341 -2.867 11.315 1.00 98.69 191 ALA A O 1
ATOM 1472 N N . PHE A 1 192 ? -5.007 -3.953 13.247 1.00 98.75 192 PHE A N 1
ATOM 1473 C CA . PHE A 1 192 ? -5.756 -5.160 12.893 1.00 98.75 192 PHE A CA 1
ATOM 1474 C C . PHE A 1 192 ? -7.021 -5.292 13.736 1.00 98.75 192 PHE A C 1
ATOM 1476 O O . PHE A 1 192 ? -6.949 -5.228 14.969 1.00 98.75 192 PHE A O 1
ATOM 1483 N N . ALA A 1 193 ? -8.150 -5.561 13.086 1.00 98.44 193 ALA A N 1
ATOM 1484 C CA . ALA A 1 193 ? -9.432 -5.805 13.739 1.00 98.44 193 ALA A CA 1
ATOM 1485 C C . ALA A 1 193 ? -10.240 -6.852 12.976 1.00 98.44 193 ALA A C 1
ATOM 1487 O O . ALA A 1 193 ? -10.286 -6.830 11.746 1.00 98.44 193 ALA A O 1
ATOM 1488 N N . LYS A 1 194 ? -10.904 -7.760 13.697 1.00 98.12 194 LYS A N 1
ATOM 1489 C CA . LYS A 1 194 ? -11.921 -8.615 13.077 1.00 98.12 194 LYS A CA 1
ATOM 1490 C C . LYS A 1 194 ? -13.139 -7.804 12.666 1.00 98.12 194 LYS A C 1
ATOM 1492 O O . LYS A 1 194 ? -13.339 -6.713 13.189 1.00 98.12 194 LYS A O 1
ATOM 1497 N N . THR A 1 195 ? -14.001 -8.344 11.810 1.00 97.81 195 THR A N 1
ATOM 1498 C CA . THR A 1 195 ? -15.208 -7.631 11.348 1.00 97.81 195 THR A CA 1
ATOM 1499 C C . THR A 1 195 ? -16.044 -7.081 12.508 1.00 97.81 195 THR A C 1
ATOM 1501 O O . THR A 1 195 ? -16.356 -5.892 12.542 1.00 97.81 195 THR A O 1
ATOM 1504 N N . ALA A 1 196 ? -16.315 -7.905 13.525 1.00 96.94 196 ALA A N 1
ATOM 1505 C CA . ALA A 1 196 ? -17.045 -7.468 14.718 1.00 96.94 196 ALA A CA 1
ATOM 1506 C C . ALA A 1 196 ? -16.297 -6.393 15.530 1.00 96.94 196 ALA A C 1
ATOM 1508 O O . ALA A 1 196 ? -16.922 -5.531 16.147 1.00 96.94 196 ALA A O 1
ATOM 1509 N N . ASP A 1 197 ? -14.964 -6.431 15.523 1.00 97.94 197 ASP A N 1
ATOM 1510 C CA . ASP A 1 197 ? -14.121 -5.464 16.220 1.00 97.94 197 ASP A CA 1
ATOM 1511 C C . ASP A 1 197 ? -14.052 -4.127 15.481 1.00 97.94 197 ASP A C 1
ATOM 1513 O O . ASP A 1 197 ? -14.045 -3.092 16.138 1.00 97.94 197 ASP A O 1
ATOM 1517 N N . VAL A 1 198 ? -14.087 -4.120 14.144 1.00 97.81 198 VAL A N 1
ATOM 1518 C CA . VAL A 1 198 ? -14.186 -2.887 13.346 1.00 97.81 198 VAL A CA 1
ATOM 1519 C C . VAL A 1 198 ? -15.456 -2.123 13.710 1.00 97.81 198 VAL A C 1
ATOM 1521 O O . VAL A 1 198 ? -15.386 -0.936 14.012 1.00 97.81 198 VAL A O 1
ATOM 1524 N N . VAL A 1 199 ? -16.602 -2.813 13.774 1.00 95.81 199 VAL A N 1
ATOM 1525 C CA . VAL A 1 199 ? -17.892 -2.211 14.169 1.00 95.81 199 VAL A CA 1
ATOM 1526 C C . VAL A 1 199 ? -17.849 -1.668 15.599 1.00 95.81 199 VAL A C 1
ATOM 1528 O O . VAL A 1 199 ? -18.474 -0.655 15.902 1.00 95.81 199 VAL A O 1
ATOM 1531 N N . GLN A 1 200 ? -17.100 -2.324 16.484 1.00 96.31 200 GLN A N 1
ATOM 1532 C CA . GLN A 1 200 ? -16.924 -1.887 17.867 1.00 96.31 200 GLN A CA 1
ATOM 1533 C C . GLN A 1 200 ? -15.777 -0.888 18.044 1.00 96.31 200 GLN A C 1
ATOM 1535 O O . GLN A 1 200 ? -15.573 -0.446 19.166 1.00 96.31 200 GLN A O 1
ATOM 1540 N N . GLY A 1 201 ? -15.012 -0.542 17.004 1.00 96.94 201 GLY A N 1
ATOM 1541 C CA . GLY A 1 201 ? -13.841 0.332 17.096 1.00 96.94 201 GLY A CA 1
ATOM 1542 C C . GLY A 1 201 ? -12.649 -0.265 17.860 1.00 96.94 201 GLY A C 1
ATOM 1543 O O . GLY A 1 201 ? -11.883 0.483 18.456 1.00 96.94 201 GLY A O 1
ATOM 1544 N N . ARG A 1 202 ? -12.469 -1.587 17.886 1.00 98.06 202 ARG A N 1
ATOM 1545 C CA . ARG A 1 202 ? -11.418 -2.284 18.650 1.00 98.06 202 ARG A CA 1
ATOM 1546 C C . ARG A 1 202 ? -10.257 -2.727 17.760 1.00 98.06 202 ARG A C 1
ATOM 1548 O O . ARG A 1 202 ? -10.455 -3.507 16.841 1.00 98.06 202 ARG A O 1
ATOM 1555 N N . TRP A 1 203 ? -9.030 -2.297 18.056 1.00 98.31 203 TRP A N 1
ATOM 1556 C CA . TRP A 1 203 ? -7.875 -2.520 17.174 1.00 98.31 203 TRP A CA 1
ATOM 1557 C C . TRP A 1 203 ? -6.622 -2.979 17.923 1.00 98.31 203 TRP A C 1
ATOM 1559 O O . TRP A 1 203 ? -6.302 -2.473 18.997 1.00 98.31 203 TRP A O 1
ATOM 1569 N N . ARG A 1 204 ? -5.864 -3.912 17.340 1.00 98.38 204 ARG A N 1
ATOM 1570 C CA . ARG A 1 204 ? -4.508 -4.272 17.796 1.00 98.38 204 ARG A CA 1
ATOM 1571 C C . ARG A 1 204 ? -3.477 -3.580 16.917 1.00 98.38 204 ARG A C 1
ATOM 1573 O O . ARG A 1 204 ? -3.619 -3.612 15.699 1.00 98.38 204 ARG A O 1
ATOM 1580 N N . LEU A 1 205 ? -2.458 -2.977 17.523 1.00 98.50 205 LEU A N 1
ATOM 1581 C CA . LEU A 1 205 ? -1.489 -2.135 16.820 1.00 98.50 205 LEU A CA 1
ATOM 1582 C C . LEU A 1 205 ? -0.124 -2.805 16.701 1.00 98.50 205 LEU A C 1
ATOM 1584 O O . LEU A 1 205 ? 0.342 -3.411 17.660 1.00 98.50 205 LEU A O 1
ATOM 1588 N N . TYR A 1 206 ? 0.535 -2.614 15.561 1.00 98.50 206 TYR A N 1
ATOM 1589 C CA . TYR A 1 206 ? 1.926 -2.996 15.325 1.00 98.50 206 TYR A CA 1
ATOM 1590 C C . TYR A 1 206 ? 2.601 -1.961 14.431 1.00 98.50 206 TYR A C 1
ATOM 1592 O O . TYR A 1 206 ? 1.972 -1.443 13.514 1.00 98.50 206 TYR A O 1
ATOM 1600 N N . ASP A 1 207 ? 3.884 -1.692 14.652 1.00 98.06 207 ASP A N 1
ATOM 1601 C CA . ASP A 1 207 ? 4.611 -0.669 13.900 1.00 98.06 207 ASP A CA 1
ATOM 1602 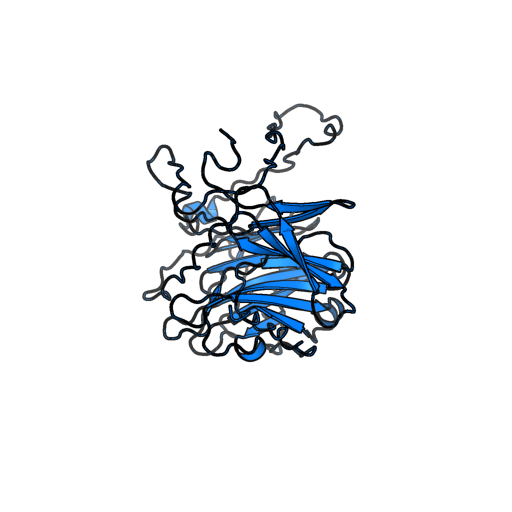C C . ASP A 1 207 ? 5.727 -1.294 13.046 1.00 98.06 207 ASP A C 1
ATOM 1604 O O . ASP A 1 207 ? 6.566 -2.052 13.534 1.00 98.06 207 ASP A O 1
ATOM 1608 N N . ILE A 1 208 ? 5.778 -0.936 11.763 1.00 98.25 208 ILE A N 1
ATOM 1609 C CA . ILE A 1 208 ? 6.952 -1.125 10.907 1.00 98.25 208 ILE A CA 1
ATOM 1610 C C . ILE A 1 208 ? 7.807 0.134 11.050 1.00 98.25 208 ILE A C 1
ATOM 1612 O O . ILE A 1 208 ? 7.507 1.185 10.479 1.00 98.25 208 ILE A O 1
ATOM 1616 N N . THR A 1 209 ? 8.874 0.031 11.840 1.00 96.62 209 THR A N 1
ATOM 1617 C CA . THR A 1 209 ? 9.820 1.130 12.066 1.00 96.62 209 THR A CA 1
ATOM 1618 C C . THR A 1 209 ? 10.974 1.089 11.067 1.00 96.62 209 THR A C 1
ATOM 1620 O O . THR A 1 209 ? 11.338 0.038 10.535 1.00 96.62 209 THR A O 1
ATOM 1623 N N . THR A 1 210 ? 11.623 2.228 10.853 1.00 95.56 210 THR A N 1
ATOM 1624 C CA . THR A 1 210 ? 12.866 2.312 10.069 1.00 95.56 210 THR A CA 1
ATOM 1625 C C . THR A 1 210 ? 13.979 1.432 10.637 1.00 95.56 210 THR A C 1
ATOM 1627 O O . THR A 1 210 ? 14.712 0.796 9.881 1.00 95.56 210 THR A O 1
ATOM 1630 N N . ALA A 1 211 ? 14.067 1.325 11.966 1.00 95.06 211 ALA A N 1
ATOM 1631 C CA . ALA A 1 211 ? 14.987 0.422 12.650 1.00 95.06 211 ALA A CA 1
ATOM 1632 C C . ALA A 1 211 ? 14.695 -1.054 12.328 1.00 95.06 211 ALA A C 1
ATOM 1634 O O . ALA A 1 211 ? 15.627 -1.805 12.043 1.00 95.06 211 ALA A O 1
ATOM 1635 N N . PHE A 1 212 ? 13.420 -1.464 12.304 1.00 96.19 212 PHE A N 1
ATOM 1636 C CA . PHE A 1 212 ? 13.020 -2.815 11.891 1.00 96.19 212 PHE A CA 1
ATOM 1637 C C . PHE A 1 212 ? 13.431 -3.116 10.441 1.00 96.19 212 PHE A C 1
ATOM 1639 O O . PHE A 1 212 ? 13.894 -4.215 10.139 1.00 96.19 212 PHE A O 1
ATOM 1646 N N . LEU A 1 213 ? 13.316 -2.126 9.553 1.00 96.69 213 LEU A N 1
ATOM 1647 C CA . LEU A 1 213 ? 13.742 -2.227 8.156 1.00 96.69 213 LEU A CA 1
ATOM 1648 C C . LEU A 1 213 ? 15.268 -2.102 7.963 1.00 96.69 213 LEU A C 1
ATOM 1650 O O . LEU A 1 213 ? 15.750 -2.249 6.843 1.00 96.69 213 LEU A O 1
ATOM 1654 N N . GLY A 1 214 ? 16.043 -1.828 9.017 1.00 95.44 214 GLY A N 1
ATOM 1655 C CA . GLY A 1 214 ? 17.492 -1.625 8.917 1.00 95.44 214 GLY A CA 1
ATOM 1656 C C . GLY A 1 214 ? 17.898 -0.331 8.198 1.00 95.44 214 GLY A C 1
ATOM 1657 O O . GLY A 1 214 ? 19.011 -0.241 7.683 1.00 95.44 214 GLY A O 1
ATOM 1658 N N . VAL A 1 215 ? 17.013 0.668 8.161 1.00 94.88 215 VAL A N 1
ATOM 1659 C CA . VAL A 1 215 ? 17.221 1.983 7.523 1.00 94.88 215 VAL A CA 1
ATOM 1660 C C . VAL A 1 215 ? 16.923 3.143 8.491 1.00 94.88 215 VAL A C 1
ATOM 1662 O O . VAL A 1 215 ? 16.153 4.039 8.147 1.00 94.88 215 VAL A O 1
ATOM 1665 N N . PRO A 1 216 ? 17.490 3.143 9.715 1.00 93.50 216 PRO A N 1
ATOM 1666 C CA . PRO A 1 216 ? 17.189 4.158 10.727 1.00 93.50 216 PRO A CA 1
ATOM 1667 C C . PRO A 1 216 ? 17.427 5.580 10.201 1.00 93.50 216 PRO A C 1
ATOM 1669 O O . PRO A 1 216 ? 18.386 5.826 9.466 1.00 93.50 216 PRO A O 1
ATOM 1672 N N . GLY A 1 217 ? 16.555 6.518 10.579 1.00 91.19 217 GLY A N 1
ATOM 1673 C CA . GLY A 1 217 ? 16.618 7.909 10.127 1.00 91.19 217 GLY A CA 1
ATOM 1674 C C . GLY A 1 217 ? 16.046 8.181 8.730 1.00 91.19 217 GLY A C 1
ATOM 1675 O O . GLY A 1 217 ? 16.063 9.338 8.305 1.00 91.19 217 GLY A O 1
ATOM 1676 N N . ALA A 1 218 ? 15.558 7.166 8.009 1.00 93.62 218 ALA A N 1
ATOM 1677 C CA . ALA A 1 218 ? 14.885 7.341 6.721 1.00 93.62 218 ALA A CA 1
ATOM 1678 C C . ALA A 1 218 ? 13.410 7.739 6.877 1.00 93.62 218 ALA A C 1
ATOM 1680 O O . ALA A 1 218 ? 12.784 7.439 7.884 1.00 93.62 218 ALA A O 1
ATOM 1681 N N . PHE A 1 219 ? 12.833 8.354 5.844 1.00 94.12 219 PHE A N 1
ATOM 1682 C CA . PHE A 1 219 ? 11.400 8.638 5.790 1.00 94.12 219 PHE A CA 1
ATOM 1683 C C . PHE A 1 219 ? 10.694 7.573 4.948 1.00 94.12 219 PHE A C 1
ATOM 1685 O O . PHE A 1 219 ? 11.081 7.328 3.806 1.00 94.12 219 PHE A O 1
ATOM 1692 N N . LEU A 1 220 ? 9.678 6.938 5.510 1.00 95.75 220 LEU A N 1
ATOM 1693 C CA . LEU A 1 220 ? 8.812 5.946 4.890 1.00 95.75 220 LEU A CA 1
ATOM 1694 C C . LEU A 1 220 ? 7.588 6.648 4.300 1.00 95.75 220 LEU A C 1
ATOM 1696 O O . LEU A 1 220 ? 6.980 7.470 4.981 1.00 95.75 220 LEU A O 1
ATOM 1700 N N . ASP A 1 221 ? 7.253 6.353 3.048 1.00 94.62 221 ASP A N 1
ATOM 1701 C CA . ASP A 1 221 ? 6.168 7.032 2.327 1.00 94.62 221 ASP A CA 1
ATOM 1702 C C . ASP A 1 221 ? 5.428 6.084 1.382 1.00 94.62 221 ASP A C 1
ATOM 1704 O O . ASP A 1 221 ? 6.011 5.082 0.949 1.00 94.62 221 ASP A O 1
ATOM 1708 N N . PHE A 1 222 ? 4.223 6.462 0.960 1.00 94.25 222 PHE A N 1
ATOM 1709 C CA . PHE A 1 222 ? 3.453 5.785 -0.082 1.00 94.25 222 PHE A CA 1
ATOM 1710 C C . PHE A 1 222 ? 3.312 4.270 0.142 1.00 94.25 222 PHE A C 1
ATOM 1712 O O . PHE A 1 222 ? 3.808 3.463 -0.664 1.00 94.25 222 PHE A O 1
ATOM 1719 N N . PRO A 1 223 ? 2.717 3.863 1.275 1.00 97.44 223 PRO A N 1
ATOM 1720 C CA . PRO A 1 223 ? 2.555 2.467 1.589 1.00 97.44 223 PRO A CA 1
ATOM 1721 C C . PRO A 1 223 ? 1.463 1.802 0.743 1.00 97.44 223 PRO A C 1
ATOM 1723 O O . PRO A 1 223 ? 0.607 2.468 0.166 1.00 97.44 223 PRO A O 1
ATOM 1726 N N . ASP A 1 224 ? 1.476 0.471 0.698 1.00 98.19 224 ASP A N 1
ATOM 1727 C CA . ASP A 1 224 ? 0.383 -0.326 0.128 1.00 98.19 224 ASP A CA 1
ATOM 1728 C C . ASP A 1 224 ? 0.257 -1.695 0.795 1.00 98.19 224 ASP A C 1
ATOM 1730 O O . ASP A 1 224 ? 1.183 -2.146 1.478 1.00 98.19 224 ASP A O 1
ATOM 1734 N N . LEU A 1 225 ? -0.879 -2.359 0.569 1.00 98.56 225 LEU A N 1
ATOM 1735 C CA . LEU A 1 225 ? -1.191 -3.694 1.062 1.00 98.56 225 LEU A CA 1
ATOM 1736 C C . LEU A 1 225 ? -1.562 -4.647 -0.080 1.00 98.56 225 LEU A C 1
ATOM 1738 O O . LEU A 1 225 ? -2.384 -4.319 -0.930 1.00 98.56 225 LEU A O 1
ATOM 1742 N N . ALA A 1 226 ? -1.044 -5.874 -0.025 1.00 98.12 226 ALA A N 1
ATOM 1743 C CA . ALA A 1 226 ? -1.517 -6.990 -0.844 1.00 98.12 226 ALA A CA 1
ATOM 1744 C C . ALA A 1 226 ? -1.615 -8.283 -0.036 1.00 98.12 226 ALA A C 1
ATOM 1746 O O . ALA A 1 226 ? -0.862 -8.487 0.917 1.00 98.12 226 ALA A O 1
ATOM 1747 N N . VAL A 1 227 ? -2.530 -9.174 -0.419 1.00 97.62 227 VAL A N 1
ATOM 1748 C CA . VAL A 1 227 ? -2.797 -10.420 0.317 1.00 97.62 227 VAL A CA 1
ATOM 1749 C C . VAL A 1 227 ? -2.505 -11.636 -0.565 1.00 97.62 227 VAL A C 1
ATOM 1751 O O . VAL A 1 227 ? -3.047 -11.780 -1.661 1.00 97.62 227 VAL A O 1
ATOM 1754 N N . GLY A 1 228 ? -1.631 -12.515 -0.072 1.00 96.50 228 GLY A N 1
ATOM 1755 C CA . GLY A 1 228 ? -1.381 -13.849 -0.619 1.00 96.50 228 GLY A CA 1
ATOM 1756 C C . GLY A 1 228 ? -2.233 -14.922 0.063 1.00 96.50 228 GLY A C 1
ATOM 1757 O O . GLY A 1 228 ? -3.185 -14.628 0.783 1.00 96.50 228 GLY A O 1
ATOM 1758 N N . ALA A 1 229 ? -1.883 -16.189 -0.143 1.00 96.94 229 ALA A N 1
ATOM 1759 C CA . ALA A 1 229 ? -2.580 -17.317 0.470 1.00 96.94 229 ALA A CA 1
ATOM 1760 C C . ALA A 1 229 ? -2.393 -17.350 1.994 1.00 96.94 229 ALA A C 1
ATOM 1762 O O . ALA A 1 229 ? -3.373 -17.531 2.721 1.00 96.94 229 ALA A O 1
ATOM 1763 N N . HIS A 1 230 ? -1.158 -17.143 2.469 1.00 98.06 230 HIS A N 1
ATOM 1764 C CA . HIS A 1 230 ? -0.798 -17.249 3.884 1.00 98.06 230 HIS A CA 1
ATOM 1765 C C . HIS A 1 230 ? -0.052 -16.026 4.419 1.00 98.06 230 HIS A C 1
ATOM 1767 O O . HIS A 1 230 ? 0.361 -16.031 5.581 1.00 98.06 230 HIS A O 1
ATOM 1773 N N . SER A 1 231 ? 0.081 -14.962 3.625 1.00 98.44 231 SER A N 1
ATOM 1774 C CA . SER A 1 231 ? 0.799 -13.748 4.014 1.00 98.44 231 SER A CA 1
ATOM 1775 C C . SER A 1 231 ? 0.078 -12.469 3.601 1.00 98.44 231 SER A C 1
ATOM 1777 O O . SER A 1 231 ? -0.486 -12.368 2.514 1.00 98.44 231 SER A O 1
ATOM 1779 N N . LEU A 1 232 ? 0.187 -11.454 4.452 1.00 98.75 232 LEU A N 1
ATOM 1780 C CA . LEU A 1 232 ? 0.007 -10.053 4.098 1.00 98.75 232 LEU A CA 1
ATOM 1781 C C . LEU A 1 232 ? 1.355 -9.483 3.634 1.00 98.75 232 LEU A C 1
ATOM 1783 O O . LEU A 1 232 ? 2.398 -9.781 4.219 1.00 98.75 232 LEU A O 1
ATOM 1787 N N . TYR A 1 233 ? 1.334 -8.633 2.618 1.00 98.75 233 TYR A N 1
ATOM 1788 C CA . TYR A 1 233 ? 2.494 -7.905 2.122 1.00 98.75 233 TYR A CA 1
ATOM 1789 C C . TYR A 1 233 ? 2.256 -6.412 2.288 1.00 98.75 233 TYR A C 1
ATOM 1791 O O . TYR A 1 233 ? 1.232 -5.900 1.847 1.00 98.75 233 TYR A O 1
ATOM 1799 N N . VAL A 1 234 ? 3.214 -5.727 2.908 1.00 98.81 234 VAL A N 1
ATOM 1800 C CA . VAL A 1 234 ? 3.217 -4.268 3.050 1.00 98.81 234 VAL A CA 1
ATOM 1801 C C . VAL A 1 234 ? 4.345 -3.699 2.208 1.00 98.81 234 VAL A C 1
ATOM 1803 O O . VAL A 1 234 ? 5.486 -4.138 2.356 1.00 98.81 234 VAL A O 1
ATOM 1806 N N . THR A 1 235 ? 4.072 -2.720 1.355 1.00 98.62 235 THR A N 1
ATOM 1807 C CA . THR A 1 235 ? 5.130 -1.958 0.676 1.00 98.62 235 THR A CA 1
ATOM 1808 C C . THR A 1 235 ? 5.283 -0.577 1.284 1.00 98.62 235 THR A C 1
ATOM 1810 O O . THR A 1 235 ? 4.350 -0.058 1.882 1.00 98.62 235 THR A O 1
ATOM 1813 N N . THR A 1 236 ? 6.466 0.018 1.150 1.00 98.19 236 THR A N 1
ATOM 1814 C CA . THR A 1 236 ? 6.709 1.437 1.454 1.00 98.19 236 THR A CA 1
ATOM 1815 C C . THR A 1 236 ? 7.930 1.916 0.677 1.00 98.19 236 THR A C 1
ATOM 1817 O O . THR A 1 236 ? 8.903 1.171 0.520 1.00 98.19 236 THR A O 1
ATOM 1820 N N . ASN A 1 237 ? 7.917 3.165 0.219 1.00 97.38 237 ASN A N 1
ATOM 1821 C CA . ASN A 1 237 ? 9.134 3.854 -0.202 1.00 97.38 237 ASN A CA 1
ATOM 1822 C C . ASN A 1 237 ? 10.019 4.152 1.010 1.00 97.38 237 ASN A C 1
ATOM 1824 O O . ASN A 1 237 ? 9.528 4.260 2.132 1.00 97.38 237 ASN A O 1
ATOM 1828 N N . ILE A 1 238 ? 11.324 4.275 0.770 1.00 96.88 238 ILE A N 1
ATOM 1829 C CA . ILE A 1 238 ? 12.342 4.605 1.771 1.00 96.88 238 ILE A CA 1
ATOM 1830 C C . ILE A 1 238 ? 13.157 5.788 1.256 1.00 96.88 238 ILE A C 1
ATOM 1832 O O . ILE A 1 238 ? 13.854 5.677 0.248 1.00 96.88 238 ILE A O 1
ATOM 1836 N N . PHE A 1 239 ? 13.136 6.899 1.983 1.00 94.62 239 PHE A N 1
ATOM 1837 C CA . PHE A 1 239 ? 13.896 8.107 1.679 1.00 94.62 239 PHE A CA 1
ATOM 1838 C C . PHE A 1 239 ? 14.975 8.343 2.742 1.00 94.62 23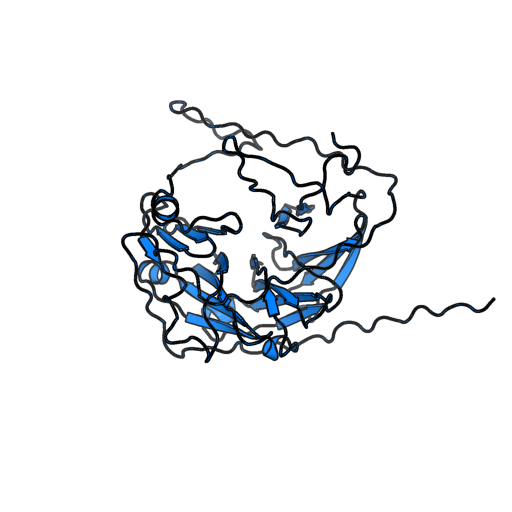9 PHE A C 1
ATOM 1840 O O . PHE A 1 239 ? 14.706 8.983 3.760 1.00 94.62 239 PHE A O 1
ATOM 1847 N N . PRO A 1 240 ? 16.218 7.881 2.526 1.00 90.62 240 PRO A N 1
ATOM 1848 C CA . PRO A 1 240 ? 17.313 8.052 3.487 1.00 90.62 240 PRO A CA 1
ATOM 1849 C C . PRO A 1 240 ? 17.864 9.492 3.563 1.00 90.62 240 PRO A C 1
ATOM 1851 O O . PRO A 1 240 ? 18.812 9.744 4.300 1.00 90.62 240 PRO A O 1
ATOM 1854 N N . GLY A 1 241 ? 17.311 10.433 2.788 1.00 84.88 241 GLY A N 1
ATOM 1855 C CA . GLY A 1 241 ? 17.799 11.807 2.643 1.00 84.88 241 GLY A CA 1
ATOM 1856 C C . GLY A 1 241 ? 18.453 12.076 1.281 1.00 84.88 241 GLY A C 1
ATOM 1857 O O . GLY A 1 241 ? 18.844 11.158 0.557 1.00 84.88 241 GLY A O 1
ATOM 1858 N N . GLY A 1 242 ? 18.558 13.358 0.918 1.00 82.88 242 GLY A N 1
ATOM 1859 C CA . GLY A 1 242 ? 19.038 13.783 -0.402 1.00 82.88 242 GLY A CA 1
ATOM 1860 C C . GLY A 1 242 ? 18.095 13.369 -1.538 1.00 82.88 242 GLY A C 1
ATOM 1861 O O . GLY A 1 242 ? 16.881 13.327 -1.357 1.00 82.88 242 GLY A O 1
ATOM 1862 N N . SER A 1 243 ? 18.660 13.063 -2.706 1.00 82.69 243 SER A N 1
ATOM 1863 C CA . SER A 1 243 ? 17.938 12.609 -3.905 1.00 82.69 243 SER A CA 1
ATOM 1864 C C . SER A 1 243 ? 17.869 11.084 -4.028 1.00 82.69 243 SER A C 1
ATOM 1866 O O . SER A 1 243 ? 17.689 10.561 -5.120 1.00 82.69 243 SER A O 1
ATOM 1868 N N . ARG A 1 244 ? 18.085 10.338 -2.943 1.00 87.69 244 ARG A N 1
ATOM 1869 C CA . ARG A 1 244 ? 18.037 8.873 -2.970 1.00 87.69 244 ARG A CA 1
ATOM 1870 C C . ARG A 1 244 ? 16.666 8.382 -2.530 1.00 87.69 244 ARG A C 1
ATOM 1872 O O . ARG A 1 244 ? 16.104 8.907 -1.571 1.00 87.69 244 ARG A O 1
ATOM 1879 N N . ALA A 1 245 ? 16.196 7.323 -3.175 1.00 94.31 245 ALA A N 1
ATOM 1880 C CA . ALA A 1 245 ? 15.024 6.577 -2.755 1.00 94.31 245 ALA A CA 1
ATOM 1881 C C . ALA A 1 245 ? 15.260 5.077 -2.949 1.00 94.31 245 ALA A C 1
ATOM 1883 O O . ALA A 1 245 ? 15.993 4.655 -3.842 1.00 94.31 245 ALA A O 1
ATOM 1884 N N . GLY A 1 246 ? 14.638 4.294 -2.084 1.00 96.69 246 GLY A N 1
ATOM 1885 C CA . GLY A 1 246 ? 14.517 2.851 -2.176 1.00 96.69 246 GLY A CA 1
ATOM 1886 C C . GLY A 1 246 ? 13.095 2.440 -1.819 1.00 96.69 246 GLY A C 1
ATOM 1887 O O . GLY A 1 246 ? 12.192 3.276 -1.737 1.00 96.69 246 GLY A O 1
ATOM 1888 N N . SER A 1 247 ? 12.884 1.158 -1.572 1.00 97.75 247 SER A N 1
ATOM 1889 C CA . SER A 1 247 ? 11.600 0.644 -1.106 1.00 97.75 247 SER A CA 1
ATOM 1890 C C . SER A 1 247 ? 11.760 -0.689 -0.391 1.00 97.75 247 SER A C 1
ATOM 1892 O O . SER A 1 247 ? 12.774 -1.379 -0.532 1.00 97.75 247 SER A O 1
ATOM 1894 N N . ALA A 1 248 ? 10.756 -1.046 0.399 1.00 98.38 248 ALA A N 1
ATOM 1895 C CA . ALA A 1 248 ? 10.669 -2.339 1.054 1.00 98.38 248 ALA A CA 1
ATOM 1896 C C . ALA A 1 248 ? 9.381 -3.068 0.683 1.00 98.38 248 ALA A C 1
ATOM 1898 O O . ALA A 1 248 ? 8.358 -2.441 0.413 1.00 98.38 248 ALA A O 1
ATOM 1899 N N . VAL A 1 249 ? 9.453 -4.398 0.738 1.00 98.69 249 VAL A N 1
ATOM 1900 C CA . VAL A 1 249 ? 8.302 -5.298 0.838 1.00 98.69 249 VAL A CA 1
ATOM 1901 C C . VAL A 1 249 ? 8.432 -6.056 2.155 1.00 98.69 249 VAL A C 1
ATOM 1903 O O . VAL A 1 249 ? 9.435 -6.727 2.392 1.00 98.69 249 VAL A O 1
ATOM 1906 N N . VAL A 1 250 ? 7.438 -5.960 3.028 1.00 98.62 250 VAL A N 1
ATOM 1907 C CA . VAL A 1 250 ? 7.389 -6.640 4.323 1.00 98.62 250 VAL A CA 1
ATOM 1908 C C . VAL A 1 250 ? 6.347 -7.747 4.253 1.00 98.62 250 VAL A C 1
ATOM 1910 O O . VAL A 1 250 ? 5.161 -7.467 4.122 1.00 98.62 250 VAL A O 1
ATOM 1913 N N . ARG A 1 251 ? 6.787 -9.005 4.343 1.00 98.44 251 ARG A N 1
ATOM 1914 C CA . ARG A 1 251 ? 5.916 -10.188 4.372 1.00 98.44 251 ARG A CA 1
ATOM 1915 C C . ARG A 1 251 ? 5.547 -10.541 5.811 1.00 98.44 251 ARG A C 1
ATOM 1917 O O . ARG A 1 251 ? 6.442 -10.764 6.627 1.00 98.44 251 ARG A O 1
ATOM 1924 N N . ILE A 1 252 ? 4.256 -10.635 6.105 1.00 98.69 252 ILE A N 1
ATOM 1925 C CA . ILE A 1 252 ? 3.681 -10.898 7.429 1.00 98.69 252 ILE A CA 1
ATOM 1926 C C . ILE A 1 252 ? 2.800 -12.154 7.342 1.00 98.69 252 ILE A C 1
ATOM 1928 O O . ILE A 1 252 ? 1.749 -12.096 6.704 1.00 98.69 252 ILE A O 1
ATOM 1932 N N . PRO A 1 253 ? 3.180 -13.284 7.962 1.00 98.25 253 PRO A N 1
ATOM 1933 C CA . PRO A 1 253 ? 2.349 -14.485 7.988 1.00 98.25 253 PRO A CA 1
ATOM 1934 C C . PRO A 1 253 ? 0.989 -14.239 8.660 1.00 98.25 253 PRO A C 1
ATOM 1936 O O . PRO A 1 253 ? 0.917 -13.628 9.733 1.00 98.25 253 PRO A O 1
ATOM 1939 N N . LEU A 1 254 ? -0.094 -14.719 8.046 1.00 98.62 254 LEU A N 1
ATOM 1940 C CA . LEU A 1 254 ? -1.467 -14.502 8.521 1.00 98.62 254 LEU A CA 1
ATOM 1941 C C . LEU A 1 254 ? -1.747 -15.188 9.866 1.00 98.62 254 LEU A C 1
ATOM 1943 O O . LEU A 1 254 ? -2.509 -14.666 10.679 1.00 98.62 254 LEU A O 1
ATOM 1947 N N . ASP A 1 255 ? -1.101 -16.320 10.141 1.00 98.25 255 ASP A N 1
ATOM 1948 C CA . ASP A 1 255 ? -1.170 -17.022 11.428 1.00 98.25 255 ASP A CA 1
ATOM 1949 C C . ASP A 1 255 ? -0.591 -16.182 12.586 1.00 98.25 255 ASP A C 1
ATOM 1951 O O . ASP A 1 255 ? -1.124 -16.173 13.702 1.00 98.25 255 ASP A O 1
ATOM 1955 N N . SER A 1 256 ? 0.451 -15.394 12.317 1.00 98.25 256 SER A N 1
ATOM 1956 C CA . SER A 1 256 ? 1.030 -14.456 13.280 1.00 98.25 256 SER A CA 1
ATOM 1957 C C . SER A 1 256 ? 0.076 -13.292 13.596 1.00 98.25 256 SER A C 1
ATOM 1959 O O . SER A 1 256 ? -0.001 -12.849 14.745 1.00 98.25 256 SER A O 1
ATOM 1961 N N . ILE A 1 257 ? -0.727 -12.856 12.616 1.00 98.38 257 ILE A N 1
ATOM 1962 C CA . ILE A 1 257 ? -1.798 -11.858 12.798 1.00 98.38 257 ILE A CA 1
ATOM 1963 C C . ILE A 1 257 ? -2.954 -12.454 13.608 1.00 98.38 257 ILE A C 1
ATOM 1965 O O . ILE A 1 257 ? -3.410 -11.856 14.590 1.00 98.38 257 ILE A O 1
ATOM 1969 N N . ALA A 1 258 ? -3.398 -13.661 13.251 1.00 97.44 258 ALA A N 1
ATOM 1970 C CA . ALA A 1 258 ? -4.483 -14.352 13.940 1.00 97.44 258 ALA A CA 1
ATOM 1971 C C . ALA A 1 258 ? -4.150 -14.600 15.423 1.00 97.44 258 ALA A C 1
ATOM 1973 O O . ALA A 1 258 ? -4.962 -14.299 16.300 1.00 97.44 258 ALA A O 1
ATOM 1974 N N . SER A 1 259 ? -2.926 -15.050 15.717 1.00 95.81 259 SER A N 1
ATOM 1975 C CA . SER A 1 259 ? -2.442 -15.281 17.087 1.00 95.81 259 SER A CA 1
ATOM 1976 C C . SER A 1 259 ? -2.132 -14.000 17.875 1.00 95.81 259 SER A C 1
ATOM 1978 O O . SER A 1 259 ? -1.972 -14.052 19.094 1.00 95.81 259 SER A O 1
ATOM 1980 N N . GLY A 1 260 ? -2.044 -12.840 17.213 1.00 94.44 260 GLY A N 1
ATOM 1981 C CA . GLY A 1 260 ? -1.639 -11.576 17.840 1.00 94.44 260 GLY A CA 1
ATOM 1982 C C . GLY A 1 260 ? -0.151 -11.505 18.204 1.00 94.44 260 GLY A C 1
ATOM 1983 O O . GLY A 1 260 ? 0.257 -10.636 18.973 1.00 94.44 260 GLY A O 1
ATOM 1984 N N . GLN A 1 261 ? 0.671 -12.407 17.671 1.00 94.56 261 GLN A N 1
ATOM 1985 C CA . GLN A 1 261 ? 2.124 -12.418 17.838 1.00 94.56 261 GLN A CA 1
ATOM 1986 C C . GLN A 1 261 ? 2.779 -12.080 16.496 1.00 94.56 261 GLN A C 1
ATOM 1988 O O . GLN A 1 261 ? 3.536 -12.880 15.948 1.00 94.56 261 GLN A O 1
ATOM 1993 N N . VAL A 1 262 ? 2.440 -10.905 15.956 1.00 97.69 262 VAL A N 1
ATOM 1994 C CA . VAL A 1 262 ? 2.767 -10.527 14.577 1.00 97.69 262 VAL A CA 1
ATOM 1995 C C . VAL A 1 262 ? 4.272 -10.559 14.348 1.00 97.69 262 VAL A C 1
ATOM 1997 O O . VAL A 1 262 ? 5.049 -9.866 15.012 1.00 97.69 262 VAL A O 1
ATOM 2000 N N . ALA A 1 263 ? 4.674 -11.371 13.378 1.00 96.94 263 ALA A N 1
ATOM 2001 C CA . ALA A 1 263 ? 6.043 -11.485 12.918 1.00 96.94 263 ALA A CA 1
ATOM 2002 C C . ALA A 1 263 ? 6.113 -11.116 11.442 1.00 96.94 263 ALA A C 1
ATOM 2004 O O . ALA A 1 263 ? 5.162 -11.297 10.692 1.00 96.94 263 ALA A O 1
ATOM 2005 N N . ALA A 1 264 ? 7.249 -10.581 11.025 1.00 97.81 264 ALA A N 1
ATOM 2006 C CA . ALA A 1 264 ? 7.415 -10.037 9.698 1.00 97.81 264 ALA A CA 1
ATOM 2007 C C . ALA A 1 264 ? 8.832 -10.272 9.181 1.00 97.81 264 ALA A C 1
ATOM 2009 O O . ALA A 1 264 ? 9.799 -10.350 9.945 1.00 97.81 264 ALA A O 1
ATOM 2010 N N . LYS A 1 265 ? 8.949 -10.386 7.862 1.00 97.06 265 LYS A N 1
ATOM 2011 C CA . LYS A 1 265 ? 10.216 -10.473 7.148 1.00 97.06 265 LYS A CA 1
ATOM 2012 C C . LYS A 1 265 ? 10.285 -9.356 6.103 1.00 97.06 265 LYS A C 1
ATOM 2014 O O . LYS A 1 265 ? 9.498 -9.384 5.156 1.00 97.06 265 LYS A O 1
ATOM 2019 N N . PRO A 1 266 ? 11.224 -8.407 6.228 1.00 97.44 266 PRO A N 1
ATOM 2020 C CA . PRO A 1 266 ? 11.428 -7.390 5.212 1.00 97.44 266 PRO A CA 1
ATOM 2021 C C . PRO A 1 266 ? 12.357 -7.872 4.089 1.00 97.44 266 PRO A C 1
ATOM 2023 O O . PRO A 1 266 ? 13.339 -8.579 4.314 1.00 97.44 266 PRO A O 1
ATOM 2026 N N . PHE A 1 267 ? 12.075 -7.416 2.878 1.00 97.69 267 PHE A N 1
ATOM 2027 C CA . PHE A 1 267 ? 13.007 -7.321 1.765 1.00 97.69 267 PHE A CA 1
ATOM 2028 C C . PHE A 1 267 ? 13.185 -5.840 1.437 1.00 97.69 267 PHE A C 1
ATOM 2030 O O . PHE A 1 267 ? 12.198 -5.140 1.225 1.00 97.69 267 PHE A O 1
ATOM 2037 N N . VAL A 1 268 ? 14.428 -5.360 1.414 1.00 97.62 268 VAL A N 1
ATOM 2038 C CA . VAL A 1 268 ? 14.748 -3.936 1.246 1.00 97.62 268 VAL A CA 1
ATOM 2039 C C . VAL A 1 268 ? 15.611 -3.748 0.006 1.00 97.62 268 VAL A C 1
ATOM 2041 O O . VAL A 1 268 ? 16.658 -4.383 -0.132 1.00 97.62 268 VAL A O 1
ATOM 2044 N N . SER A 1 269 ? 15.192 -2.841 -0.875 1.00 96.62 269 SER A N 1
ATOM 2045 C CA . SER A 1 269 ? 15.980 -2.360 -2.006 1.00 96.62 269 SER A CA 1
ATOM 2046 C C . SER A 1 269 ? 16.369 -0.904 -1.787 1.00 96.62 269 SER A C 1
ATOM 2048 O O . SER A 1 269 ? 15.520 -0.058 -1.526 1.00 96.62 269 SER A O 1
ATOM 2050 N N . ASN A 1 270 ? 17.658 -0.603 -1.940 1.00 93.00 270 ASN A N 1
ATOM 2051 C CA . ASN A 1 270 ? 18.184 0.766 -1.885 1.00 93.00 270 ASN A CA 1
ATOM 2052 C C . ASN A 1 270 ? 18.290 1.424 -3.272 1.00 93.00 270 ASN A C 1
ATOM 2054 O O . ASN A 1 270 ? 18.807 2.534 -3.377 1.00 93.00 270 ASN A O 1
ATOM 2058 N N . GLU A 1 271 ? 17.882 0.712 -4.323 1.00 91.44 271 GLU A N 1
ATOM 2059 C CA . GLU A 1 271 ? 18.071 1.116 -5.723 1.00 91.44 271 GLU A CA 1
ATOM 2060 C C . GLU A 1 271 ? 16.749 1.201 -6.490 1.00 91.44 271 GLU A C 1
ATOM 2062 O O . GLU A 1 271 ? 16.629 1.991 -7.420 1.00 91.44 271 GLU A O 1
ATOM 2067 N N . LEU A 1 272 ? 15.768 0.378 -6.111 1.00 96.12 272 LEU A N 1
ATOM 2068 C CA . LEU A 1 272 ? 14.439 0.361 -6.706 1.00 96.12 272 LEU A CA 1
ATOM 2069 C C . LEU A 1 272 ? 13.446 0.962 -5.721 1.00 96.12 272 LEU A C 1
ATOM 2071 O O . LEU A 1 272 ? 13.468 0.654 -4.527 1.00 96.12 272 LEU A O 1
ATOM 2075 N N . GLN A 1 273 ? 12.568 1.802 -6.246 1.00 95.00 273 GLN A N 1
ATOM 2076 C CA . GLN A 1 273 ? 11.526 2.493 -5.502 1.00 95.00 273 GLN A CA 1
ATOM 2077 C C . GLN A 1 273 ? 10.145 2.042 -5.975 1.00 95.00 273 GLN A C 1
ATOM 2079 O O . GLN A 1 273 ? 9.990 1.537 -7.084 1.00 95.00 273 GLN A O 1
ATOM 2084 N N . SER A 1 274 ? 9.135 2.322 -5.158 1.00 95.81 274 SER A N 1
ATOM 2085 C CA . SER A 1 274 ? 7.716 2.190 -5.494 1.00 95.81 274 SER A CA 1
ATOM 2086 C C . SER A 1 274 ? 7.327 0.778 -5.915 1.00 95.81 274 SER A C 1
ATOM 2088 O O . SER A 1 274 ? 6.630 0.590 -6.913 1.00 95.81 274 SER A O 1
ATOM 2090 N N . PHE A 1 275 ? 7.784 -0.214 -5.141 1.00 98.19 275 PHE A N 1
ATOM 2091 C CA . PHE A 1 275 ? 7.301 -1.581 -5.285 1.00 98.19 275 PHE A CA 1
ATOM 2092 C C . PHE A 1 275 ? 5.779 -1.633 -5.174 1.00 98.19 275 PHE A C 1
ATOM 2094 O O . PHE A 1 275 ? 5.202 -1.059 -4.252 1.00 98.19 275 PHE A O 1
ATOM 2101 N N . ARG A 1 276 ? 5.152 -2.380 -6.084 1.00 98.19 276 ARG A N 1
ATOM 2102 C CA . ARG A 1 276 ? 3.740 -2.762 -6.003 1.00 98.19 276 ARG A CA 1
ATOM 2103 C C . ARG A 1 276 ? 3.629 -4.275 -6.013 1.00 98.19 276 ARG A C 1
ATOM 2105 O O . ARG A 1 276 ? 4.147 -4.911 -6.932 1.00 98.19 276 ARG A O 1
ATOM 2112 N N . VAL A 1 277 ? 2.973 -4.838 -5.003 1.00 98.62 277 VAL A N 1
ATOM 2113 C CA . VAL A 1 277 ? 2.706 -6.279 -4.918 1.00 98.62 277 VAL A CA 1
ATOM 2114 C C . VAL A 1 277 ? 1.373 -6.574 -5.596 1.00 98.62 277 VAL A C 1
ATOM 2116 O O . VAL A 1 277 ? 0.395 -5.862 -5.394 1.00 98.62 277 VAL A O 1
ATOM 2119 N N . ALA A 1 278 ? 1.345 -7.610 -6.426 1.00 98.38 278 ALA A N 1
ATOM 2120 C CA . ALA A 1 278 ? 0.150 -8.044 -7.121 1.00 98.38 278 ALA A CA 1
ATOM 2121 C C . ALA A 1 278 ? -0.839 -8.733 -6.173 1.00 98.38 278 ALA A C 1
ATOM 2123 O O . ALA A 1 278 ? -0.468 -9.560 -5.338 1.00 98.38 278 ALA A O 1
ATOM 2124 N N . GLN A 1 279 ? -2.120 -8.415 -6.344 1.00 97.38 279 GLN A N 1
ATOM 2125 C CA . GLN A 1 279 ? -3.222 -9.116 -5.689 1.00 97.38 279 GLN A CA 1
ATOM 2126 C C . GLN A 1 279 ? -3.465 -10.485 -6.334 1.00 97.38 279 GLN A C 1
ATOM 2128 O O . GLN A 1 279 ? -3.144 -10.689 -7.506 1.00 97.38 279 GLN A O 1
ATOM 2133 N N . HIS A 1 280 ? -4.094 -11.399 -5.590 1.00 95.31 280 HIS A N 1
ATOM 2134 C CA . HIS A 1 280 ? -4.538 -12.716 -6.076 1.00 95.31 280 HIS A CA 1
ATOM 2135 C C . HIS A 1 280 ? -3.411 -13.682 -6.492 1.00 95.31 280 HIS A C 1
ATOM 2137 O O . HIS A 1 280 ? -3.612 -14.565 -7.321 1.00 95.31 280 HIS A O 1
ATOM 2143 N N . CYS A 1 281 ? -2.227 -13.573 -5.881 1.00 93.50 281 CYS A N 1
ATOM 2144 C CA . CYS A 1 281 ? -1.062 -14.369 -6.287 1.00 93.50 281 CYS A CA 1
ATOM 2145 C C . CYS A 1 281 ? -0.928 -15.758 -5.623 1.00 93.50 281 CYS A C 1
ATOM 2147 O O . CYS A 1 281 ? 0.053 -16.468 -5.856 1.00 93.50 281 CYS A O 1
ATOM 2149 N N . GLY A 1 282 ? -1.875 -16.168 -4.772 1.00 95.25 282 GLY A N 1
ATOM 2150 C CA . GLY A 1 282 ? -1.771 -17.430 -4.029 1.00 95.25 282 GLY A CA 1
ATOM 2151 C C . GLY A 1 282 ? -0.525 -17.469 -3.131 1.00 95.25 282 GLY A C 1
ATOM 2152 O O . GLY A 1 282 ? -0.256 -16.516 -2.404 1.00 95.25 282 GLY A O 1
ATOM 2153 N N . THR A 1 283 ? 0.236 -18.565 -3.166 1.00 96.94 283 THR A N 1
ATOM 2154 C CA . THR A 1 283 ? 1.422 -18.796 -2.309 1.00 96.94 283 THR A CA 1
ATOM 2155 C C . THR A 1 283 ? 2.725 -18.188 -2.846 1.00 96.94 283 THR A C 1
ATOM 2157 O O . THR A 1 283 ? 3.780 -18.337 -2.224 1.00 96.94 283 THR A O 1
ATOM 2160 N N . ARG A 1 284 ? 2.685 -17.535 -4.014 1.00 97.81 284 ARG A N 1
ATOM 2161 C CA . ARG A 1 284 ? 3.846 -16.901 -4.651 1.00 97.81 284 ARG A CA 1
ATOM 2162 C C . ARG A 1 284 ? 3.538 -15.439 -4.909 1.00 97.81 284 ARG A C 1
ATOM 2164 O O . ARG A 1 284 ? 2.859 -15.131 -5.875 1.00 97.81 284 ARG A O 1
ATOM 2171 N N . ALA A 1 285 ? 4.060 -14.526 -4.098 1.00 98.19 285 ALA A N 1
ATOM 2172 C CA . ALA A 1 285 ? 3.877 -13.106 -4.376 1.00 98.19 285 ALA A CA 1
ATOM 2173 C C . ALA A 1 285 ? 4.679 -12.673 -5.602 1.00 98.19 285 ALA A C 1
ATOM 2175 O O . ALA A 1 285 ? 5.830 -13.078 -5.782 1.00 98.19 285 ALA A O 1
ATOM 2176 N N . PHE A 1 286 ? 4.086 -11.785 -6.393 1.00 98.62 286 PHE A N 1
ATOM 2177 C CA . PHE A 1 286 ? 4.774 -11.063 -7.450 1.00 98.62 286 PHE A CA 1
ATOM 2178 C C . PHE A 1 286 ? 4.760 -9.579 -7.136 1.00 98.62 286 PHE A C 1
ATOM 2180 O O . PHE A 1 286 ? 3.736 -9.042 -6.725 1.00 98.62 286 PHE A O 1
ATOM 2187 N N . PHE A 1 287 ? 5.883 -8.903 -7.331 1.00 98.69 287 PHE A N 1
ATOM 2188 C CA . PHE A 1 287 ? 5.939 -7.453 -7.200 1.00 98.69 287 PHE A CA 1
ATOM 2189 C C . PHE A 1 287 ? 6.925 -6.861 -8.187 1.00 98.69 287 PHE A C 1
ATOM 2191 O O . PHE A 1 287 ? 7.847 -7.542 -8.629 1.00 98.69 287 PHE A O 1
ATOM 2198 N N . ALA A 1 288 ? 6.731 -5.601 -8.551 1.00 98.62 288 ALA A N 1
ATOM 2199 C CA . ALA A 1 288 ? 7.585 -4.954 -9.534 1.00 98.62 288 ALA A CA 1
ATOM 2200 C C . ALA A 1 288 ? 7.919 -3.516 -9.162 1.00 98.62 288 ALA A C 1
ATOM 2202 O O . ALA A 1 288 ? 7.204 -2.873 -8.393 1.00 98.62 288 ALA A O 1
ATOM 2203 N N . ALA A 1 289 ? 9.010 -3.034 -9.746 1.00 98.25 289 ALA A N 1
ATOM 2204 C CA . ALA A 1 289 ? 9.363 -1.626 -9.839 1.00 98.25 289 ALA A CA 1
ATOM 2205 C C . ALA A 1 289 ? 9.931 -1.337 -11.233 1.00 98.25 289 ALA A C 1
ATOM 2207 O O . ALA A 1 289 ? 10.429 -2.237 -11.916 1.00 98.25 289 ALA A O 1
ATOM 2208 N N . HIS A 1 290 ? 9.906 -0.069 -11.636 1.00 97.44 290 HIS A N 1
ATOM 2209 C CA . HIS A 1 290 ? 10.608 0.379 -12.836 1.00 97.44 290 HIS A CA 1
ATOM 2210 C C . HIS A 1 290 ? 12.119 0.324 -12.611 1.00 97.44 290 HIS A C 1
ATOM 2212 O O . HIS A 1 290 ? 12.625 0.902 -11.649 1.00 97.44 290 HIS A O 1
ATOM 2218 N N . GLN A 1 291 ? 12.838 -0.352 -13.505 1.00 97.12 291 GLN A N 1
ATOM 2219 C CA . GLN A 1 291 ? 14.294 -0.238 -13.592 1.00 97.12 291 GLN A CA 1
ATOM 2220 C C . GLN A 1 291 ? 14.679 0.936 -14.504 1.00 97.12 291 GLN A C 1
ATOM 2222 O O . GLN A 1 291 ? 15.590 1.698 -14.189 1.00 97.12 291 GLN A O 1
ATOM 2227 N N . ASP A 1 292 ? 13.957 1.072 -15.614 1.00 96.38 292 ASP A N 1
ATOM 2228 C CA . ASP A 1 292 ? 14.013 2.172 -16.572 1.00 96.38 292 ASP A CA 1
ATOM 2229 C C . ASP A 1 292 ? 12.658 2.265 -17.300 1.00 96.38 292 ASP A C 1
ATOM 2231 O O . ASP A 1 292 ? 11.769 1.439 -17.075 1.00 96.38 292 ASP A O 1
ATOM 2235 N N . THR A 1 293 ? 12.478 3.243 -18.189 1.00 95.44 293 THR A N 1
ATOM 2236 C CA . THR A 1 293 ? 11.207 3.440 -18.912 1.00 95.44 293 THR A CA 1
ATOM 2237 C C . THR A 1 293 ? 10.864 2.350 -19.942 1.00 95.44 293 THR A C 1
ATOM 2239 O O . THR A 1 293 ? 9.848 2.442 -20.624 1.00 95.44 293 THR A O 1
ATOM 2242 N N . SER A 1 294 ? 11.680 1.301 -20.070 1.00 95.75 294 SER A N 1
ATOM 2243 C CA . SER A 1 294 ? 11.493 0.163 -20.985 1.00 95.75 294 SER A CA 1
ATOM 2244 C C . SER A 1 294 ? 11.695 -1.207 -20.318 1.00 95.75 294 SER A C 1
ATOM 2246 O O . SER A 1 294 ? 11.706 -2.238 -21.002 1.00 95.75 294 SER A O 1
ATOM 2248 N N . THR A 1 295 ? 11.894 -1.238 -18.995 1.00 97.25 295 THR A N 1
ATOM 2249 C CA . THR A 1 295 ? 12.236 -2.452 -18.247 1.00 97.25 295 THR A CA 1
ATOM 2250 C C . THR A 1 295 ? 11.650 -2.408 -16.837 1.00 97.25 295 THR A C 1
ATOM 2252 O O . THR A 1 295 ? 11.980 -1.536 -16.030 1.00 97.25 295 THR A O 1
ATOM 2255 N N . LEU A 1 296 ? 10.838 -3.410 -16.505 1.00 98.19 296 LEU A N 1
ATOM 2256 C CA . LEU A 1 296 ? 10.421 -3.698 -15.138 1.00 98.19 296 LEU A CA 1
ATOM 2257 C C . LEU A 1 296 ? 11.405 -4.671 -14.485 1.00 98.19 296 LEU A C 1
ATOM 2259 O O . LEU A 1 296 ? 11.782 -5.682 -15.076 1.00 98.19 296 LEU A O 1
ATOM 2263 N N . ALA A 1 297 ? 11.769 -4.405 -13.235 1.00 98.44 297 ALA A N 1
ATOM 2264 C CA . ALA A 1 297 ? 12.316 -5.423 -12.353 1.00 98.44 297 ALA A CA 1
ATOM 2265 C C . ALA A 1 297 ? 11.139 -6.132 -11.674 1.00 98.44 297 ALA A C 1
ATOM 2267 O O . ALA A 1 297 ? 10.507 -5.561 -10.785 1.00 98.44 297 ALA A O 1
ATOM 2268 N N . VAL A 1 298 ? 10.834 -7.353 -12.111 1.00 98.69 298 VAL A N 1
ATOM 2269 C CA . VAL A 1 298 ? 9.758 -8.192 -11.571 1.00 98.69 298 VAL A CA 1
ATOM 2270 C C . VAL A 1 298 ? 10.356 -9.212 -10.617 1.00 98.69 298 VAL A C 1
ATOM 2272 O O . VAL A 1 298 ? 11.304 -9.911 -10.951 1.00 98.69 298 VAL A O 1
ATOM 2275 N N . PHE A 1 299 ? 9.797 -9.315 -9.426 1.00 98.69 299 PHE A N 1
ATOM 2276 C CA . PHE A 1 299 ? 10.228 -10.230 -8.388 1.00 98.69 299 PHE A CA 1
ATOM 2277 C C . PHE A 1 299 ? 9.161 -11.290 -8.164 1.00 98.69 299 PHE A C 1
ATOM 2279 O O . PHE A 1 299 ? 7.980 -10.962 -8.072 1.00 98.69 299 PHE A O 1
ATOM 2286 N N . SER A 1 300 ? 9.581 -12.544 -8.018 1.00 98.38 300 SER A N 1
ATOM 2287 C CA . SER A 1 300 ? 8.750 -13.629 -7.493 1.00 98.38 300 SER A CA 1
ATOM 2288 C C . SER A 1 300 ? 9.231 -14.021 -6.102 1.00 98.38 300 SER A C 1
ATOM 2290 O O . SER A 1 300 ? 10.436 -14.164 -5.885 1.00 98.38 300 SER A O 1
ATOM 2292 N N . TRP A 1 301 ? 8.311 -14.220 -5.164 1.00 98.12 301 TRP A N 1
ATOM 2293 C CA . TRP A 1 301 ? 8.640 -14.570 -3.789 1.00 98.12 301 TRP A CA 1
ATOM 2294 C C . TRP A 1 301 ? 7.691 -15.637 -3.251 1.00 98.12 301 TRP A C 1
ATOM 2296 O O . TRP A 1 301 ? 6.591 -15.321 -2.788 1.00 98.12 301 TRP A O 1
ATOM 2306 N N . ASP A 1 302 ? 8.126 -16.898 -3.285 1.00 97.69 302 ASP A N 1
ATOM 2307 C CA . ASP A 1 302 ? 7.390 -17.968 -2.614 1.00 97.69 302 ASP A CA 1
ATOM 2308 C C . ASP A 1 302 ? 7.371 -17.729 -1.105 1.00 97.69 302 ASP A C 1
ATOM 2310 O O . ASP A 1 302 ? 8.359 -17.294 -0.505 1.00 97.69 302 ASP A O 1
ATOM 2314 N N . GLU A 1 303 ? 6.246 -18.022 -0.456 1.00 94.56 303 GLU A N 1
ATOM 2315 C CA . GLU A 1 303 ? 6.087 -17.825 0.991 1.00 94.56 303 GLU A CA 1
ATOM 2316 C C . GLU A 1 303 ? 7.097 -18.638 1.823 1.00 94.56 303 GLU A C 1
ATOM 2318 O O . GLU A 1 303 ? 7.520 -18.191 2.894 1.00 94.56 303 GLU A O 1
ATOM 2323 N N . ALA A 1 304 ? 7.570 -19.768 1.289 1.00 93.00 304 ALA A N 1
ATOM 2324 C CA . ALA A 1 304 ? 8.640 -20.579 1.872 1.00 93.00 304 ALA A CA 1
ATOM 2325 C C . ALA A 1 304 ? 10.050 -19.994 1.651 1.00 93.00 304 ALA A C 1
ATOM 2327 O O . ALA A 1 304 ? 10.968 -20.263 2.435 1.00 93.00 304 ALA A O 1
ATOM 2328 N N . ASP A 1 305 ? 10.235 -19.161 0.625 1.00 94.94 305 ASP A N 1
ATOM 2329 C CA . ASP A 1 305 ? 11.550 -18.661 0.243 1.00 94.94 305 ASP A CA 1
ATOM 2330 C C . ASP A 1 305 ? 12.079 -17.616 1.218 1.00 94.94 305 ASP A C 1
ATOM 2332 O O . ASP A 1 305 ? 11.352 -16.798 1.804 1.00 94.94 305 ASP A O 1
ATOM 2336 N N . GLN A 1 306 ? 13.404 -17.611 1.363 1.00 91.12 306 GLN A N 1
ATOM 2337 C CA . GLN A 1 306 ? 14.074 -16.678 2.256 1.00 91.12 306 GLN A CA 1
ATOM 2338 C C . GLN A 1 306 ? 14.111 -15.252 1.708 1.00 91.12 306 GLN A C 1
ATOM 2340 O O . GLN A 1 306 ? 14.010 -14.319 2.504 1.00 91.12 306 GLN A O 1
ATOM 2345 N N . ALA A 1 307 ? 14.193 -15.104 0.387 1.00 93.75 307 ALA A N 1
ATOM 2346 C CA . ALA A 1 307 ? 14.286 -13.838 -0.322 1.00 93.75 307 ALA A CA 1
ATOM 2347 C C . ALA A 1 307 ? 13.574 -13.940 -1.685 1.00 93.75 307 ALA A C 1
ATOM 2349 O O . ALA A 1 307 ? 13.441 -15.044 -2.212 1.00 93.75 307 ALA A O 1
ATOM 2350 N N . PRO A 1 308 ? 13.129 -12.813 -2.257 1.00 97.56 308 PRO A N 1
ATOM 2351 C CA . PRO A 1 308 ? 12.542 -12.780 -3.590 1.00 97.56 308 PRO A CA 1
ATOM 2352 C C . PRO A 1 308 ? 13.602 -12.964 -4.685 1.00 97.56 308 PRO A C 1
ATOM 2354 O O . PRO A 1 308 ? 14.754 -12.550 -4.535 1.00 97.56 308 PRO A O 1
ATOM 2357 N N . THR A 1 309 ? 13.187 -13.514 -5.823 1.00 97.75 309 THR A N 1
ATOM 2358 C CA . THR A 1 309 ? 14.027 -13.693 -7.014 1.00 97.75 309 THR A CA 1
ATOM 2359 C C . THR A 1 309 ? 13.671 -12.647 -8.075 1.00 97.75 309 THR A C 1
ATOM 2361 O O . THR A 1 309 ? 12.517 -12.615 -8.504 1.00 97.75 309 THR A O 1
ATOM 2364 N N . PRO A 1 310 ? 14.617 -11.792 -8.512 1.00 97.56 310 PRO A N 1
ATOM 2365 C CA . PRO A 1 310 ? 14.373 -10.793 -9.549 1.00 97.56 310 PRO A CA 1
ATOM 2366 C C . PRO A 1 310 ? 14.463 -11.375 -10.964 1.00 97.56 310 PRO A C 1
ATOM 2368 O O . PRO A 1 310 ? 15.287 -12.239 -11.252 1.00 97.56 310 PRO A O 1
ATOM 2371 N N . THR A 1 311 ? 13.681 -10.807 -11.873 1.00 98.38 311 THR A N 1
ATOM 2372 C CA . THR A 1 311 ? 13.710 -11.015 -13.321 1.00 98.38 311 THR A CA 1
ATOM 2373 C C . THR A 1 311 ? 13.512 -9.666 -14.006 1.00 98.38 311 THR A C 1
ATOM 2375 O O . THR A 1 311 ? 12.591 -8.922 -13.674 1.00 98.38 311 THR A O 1
ATOM 2378 N N . ALA A 1 312 ? 14.371 -9.333 -14.968 1.00 98.19 312 ALA A N 1
ATOM 2379 C CA . ALA A 1 312 ? 14.176 -8.152 -15.801 1.00 98.19 312 ALA A CA 1
ATOM 2380 C C . ALA A 1 312 ? 13.188 -8.479 -16.927 1.00 98.19 312 ALA A C 1
ATOM 2382 O O . ALA A 1 312 ? 13.416 -9.408 -17.703 1.00 98.19 312 ALA A O 1
ATOM 2383 N N . VAL A 1 313 ? 12.108 -7.710 -17.024 1.00 97.25 313 VAL A N 1
ATOM 2384 C CA . VAL A 1 313 ? 11.063 -7.873 -18.036 1.00 97.25 313 VAL A CA 1
ATOM 2385 C C . VAL A 1 313 ? 11.020 -6.618 -18.894 1.00 97.25 313 VAL A C 1
ATOM 2387 O O . VAL A 1 313 ? 10.761 -5.523 -18.399 1.00 97.25 313 VAL A O 1
ATOM 2390 N N . GLY A 1 314 ? 11.292 -6.772 -20.189 1.00 95.25 314 GLY A N 1
ATOM 2391 C CA . GLY A 1 314 ? 11.158 -5.676 -21.143 1.00 95.25 314 GLY A CA 1
ATOM 2392 C C . GLY A 1 314 ? 9.690 -5.293 -21.322 1.00 95.25 314 GLY A C 1
ATOM 2393 O O . GLY A 1 314 ? 8.846 -6.162 -21.524 1.00 95.25 314 GLY A O 1
ATOM 2394 N N . VAL A 1 315 ? 9.403 -3.996 -21.291 1.00 93.62 315 VAL A N 1
ATOM 2395 C CA . VAL A 1 315 ? 8.093 -3.422 -21.622 1.00 93.62 315 VAL A CA 1
ATOM 2396 C C . VAL A 1 315 ? 8.255 -2.426 -22.763 1.00 93.62 315 VAL A C 1
ATOM 2398 O O . VAL A 1 315 ? 9.361 -1.952 -23.030 1.00 93.62 315 VAL A O 1
ATOM 2401 N N . SER A 1 316 ? 7.164 -2.107 -23.457 1.00 91.88 316 SER A N 1
ATOM 2402 C CA . SER A 1 316 ? 7.200 -1.058 -24.474 1.00 91.88 316 SER A CA 1
ATOM 2403 C C . SER A 1 316 ? 7.586 0.274 -23.820 1.00 91.88 316 SER A C 1
ATOM 2405 O O . SER A 1 316 ? 7.055 0.615 -22.755 1.00 91.88 316 SER A O 1
ATOM 2407 N N . ARG A 1 317 ? 8.541 0.987 -24.433 1.00 92.56 317 ARG A N 1
ATOM 2408 C CA . ARG A 1 317 ? 9.134 2.197 -23.857 1.00 92.56 317 ARG A CA 1
ATOM 2409 C C . ARG A 1 317 ? 8.084 3.293 -23.694 1.00 92.56 317 ARG A C 1
ATOM 2411 O O . ARG A 1 317 ? 7.468 3.737 -24.657 1.00 92.56 317 ARG A O 1
ATOM 2418 N N . TRP A 1 318 ? 7.921 3.775 -22.471 1.00 92.25 318 TRP A N 1
ATOM 2419 C CA . TRP A 1 318 ? 6.998 4.861 -22.165 1.00 92.25 318 TRP A CA 1
ATOM 2420 C C . TRP A 1 318 ? 7.726 6.181 -21.895 1.00 92.25 318 TRP A C 1
ATOM 2422 O O . TRP A 1 318 ? 8.923 6.215 -21.609 1.00 92.25 318 TRP A O 1
ATOM 2432 N N . ILE A 1 319 ? 6.979 7.276 -22.012 1.00 88.69 319 ILE A N 1
ATOM 2433 C CA . ILE A 1 319 ? 7.403 8.639 -21.698 1.00 88.69 319 ILE A CA 1
ATOM 2434 C C . ILE A 1 319 ? 6.723 9.026 -20.386 1.00 88.69 319 ILE A C 1
ATOM 2436 O O . ILE A 1 319 ? 5.557 8.696 -20.164 1.00 88.69 319 ILE A O 1
ATOM 2440 N N . GLY A 1 320 ? 7.444 9.684 -19.485 1.00 83.19 320 GLY A N 1
ATOM 2441 C CA . GLY A 1 320 ? 6.854 10.195 -18.257 1.00 83.19 320 GLY A CA 1
ATOM 2442 C C . GLY A 1 320 ? 7.690 11.308 -17.653 1.00 83.19 320 GLY A C 1
ATOM 2443 O O . GLY A 1 320 ? 8.902 11.354 -17.852 1.00 83.19 320 GLY A O 1
ATOM 2444 N N . GLY A 1 321 ? 7.034 12.158 -16.868 1.00 67.56 321 GLY A N 1
ATOM 2445 C CA . GLY A 1 321 ? 7.688 13.200 -16.078 1.00 67.56 321 GLY A CA 1
ATOM 2446 C C . GLY A 1 321 ? 7.133 14.601 -16.305 1.00 67.56 321 GLY A C 1
ATOM 2447 O O . GLY A 1 321 ? 7.297 15.421 -15.408 1.00 67.56 321 GLY A O 1
ATOM 2448 N N . ASP A 1 322 ? 6.420 14.851 -17.413 1.00 63.66 322 ASP A N 1
ATOM 2449 C CA . ASP A 1 322 ? 6.025 16.212 -17.813 1.00 63.66 322 ASP A CA 1
ATOM 2450 C C . ASP A 1 322 ? 4.562 16.347 -18.314 1.00 63.66 322 ASP A C 1
ATOM 2452 O O . ASP A 1 322 ? 4.122 17.463 -18.599 1.00 63.66 322 ASP A O 1
ATOM 2456 N N . GLY A 1 323 ? 3.777 15.259 -18.419 1.00 64.06 323 GLY A N 1
ATOM 2457 C CA . GLY A 1 323 ? 2.543 15.245 -19.227 1.00 64.06 323 GLY A CA 1
ATOM 2458 C C . GLY A 1 323 ? 1.189 15.079 -18.524 1.00 64.06 323 GLY A C 1
ATOM 2459 O O . GLY A 1 323 ? 0.162 15.153 -19.203 1.00 64.06 323 GLY A O 1
ATOM 2460 N N . TYR A 1 324 ? 1.109 14.880 -17.203 1.00 79.50 324 TYR A N 1
ATOM 2461 C CA . TYR A 1 324 ? -0.190 14.634 -16.547 1.00 79.50 324 TYR A CA 1
ATOM 2462 C C . TYR A 1 324 ? -1.003 15.919 -16.345 1.00 79.50 324 TYR A C 1
ATOM 2464 O O . TYR A 1 324 ? -0.982 16.543 -15.284 1.00 79.50 324 TYR A O 1
ATOM 2472 N N . VAL A 1 325 ? -1.764 16.321 -17.364 1.00 76.12 325 VAL A N 1
ATOM 2473 C CA . VAL A 1 325 ? -2.600 17.525 -17.307 1.00 76.12 325 VAL A CA 1
ATOM 2474 C C . VAL A 1 325 ? -4.069 17.165 -17.455 1.00 76.12 325 VAL A C 1
ATOM 2476 O O . VAL A 1 325 ? -4.521 16.702 -18.495 1.00 76.12 325 VAL A O 1
ATOM 2479 N N . SER A 1 326 ? -4.850 17.463 -16.420 1.00 79.88 326 SER A N 1
ATOM 2480 C CA . SER A 1 326 ? -6.305 17.523 -16.531 1.00 79.88 326 SER A CA 1
ATOM 2481 C C . SER A 1 326 ? -6.843 18.653 -15.663 1.00 79.88 326 SER A C 1
ATOM 2483 O O . SER A 1 326 ? -6.518 18.767 -14.475 1.00 79.88 326 SER A O 1
ATOM 2485 N N . ARG A 1 327 ? -7.632 19.530 -16.290 1.00 81.31 327 ARG A N 1
ATOM 2486 C CA . ARG A 1 327 ? -8.263 20.685 -15.653 1.00 81.31 327 ARG A CA 1
ATOM 2487 C C . ARG A 1 327 ? -9.751 20.422 -15.524 1.00 81.31 327 ARG A C 1
ATOM 2489 O O . ARG A 1 327 ? -10.421 20.094 -16.496 1.00 81.31 327 ARG A O 1
ATOM 2496 N N . THR A 1 328 ? -10.247 20.590 -14.313 1.00 81.00 328 THR A N 1
ATOM 2497 C CA . THR A 1 328 ? -11.685 20.632 -14.042 1.00 81.00 328 THR A CA 1
ATOM 2498 C C . THR A 1 328 ? -12.290 21.933 -14.597 1.00 81.00 328 THR A C 1
ATOM 2500 O O . THR A 1 328 ? -11.544 22.889 -14.844 1.00 81.00 328 THR A O 1
ATOM 2503 N N . PRO A 1 329 ? -13.622 22.010 -14.793 1.00 86.06 329 PRO A N 1
ATOM 2504 C CA . PRO A 1 329 ? -14.276 23.215 -15.315 1.00 86.06 329 PRO A CA 1
ATOM 2505 C C . PRO A 1 329 ? -14.016 24.493 -14.501 1.00 86.06 329 PRO A C 1
ATOM 2507 O O . PRO A 1 329 ? -14.055 25.585 -15.059 1.00 86.06 329 PRO A O 1
ATOM 2510 N N . ASP A 1 330 ? -13.708 24.373 -13.205 1.00 83.62 330 ASP A N 1
ATOM 2511 C CA . ASP A 1 330 ? -13.355 25.500 -12.328 1.00 83.62 330 ASP A CA 1
ATOM 2512 C C . ASP A 1 330 ? -11.844 25.825 -12.314 1.00 83.62 330 ASP A C 1
ATOM 2514 O O . ASP A 1 330 ? -11.372 26.636 -11.517 1.00 83.62 330 ASP A O 1
ATOM 2518 N N . GLY A 1 331 ? -11.068 25.203 -13.206 1.00 82.62 331 GLY A N 1
ATOM 2519 C CA . GLY A 1 331 ? -9.642 25.455 -13.396 1.00 82.62 331 GLY A CA 1
ATOM 2520 C C . GLY A 1 331 ? -8.716 24.697 -12.443 1.00 82.62 331 GLY A C 1
ATOM 2521 O O . GLY A 1 331 ? -7.492 24.804 -12.599 1.00 82.62 331 GLY A O 1
ATOM 2522 N N . ARG A 1 332 ? -9.240 23.903 -11.494 1.00 81.31 332 ARG A N 1
ATOM 2523 C CA . ARG A 1 332 ? -8.401 23.085 -10.601 1.00 81.31 332 ARG A CA 1
ATOM 2524 C C . ARG A 1 332 ? -7.710 21.962 -11.369 1.00 81.31 332 ARG A C 1
ATOM 2526 O O . ARG A 1 332 ? -8.295 21.340 -12.260 1.00 81.31 332 ARG A O 1
ATOM 2533 N N . ARG A 1 333 ? -6.465 21.681 -10.983 1.00 78.56 333 ARG A N 1
ATOM 2534 C CA . ARG A 1 333 ? -5.618 20.638 -11.571 1.00 78.56 333 ARG A CA 1
ATOM 2535 C C . ARG A 1 333 ? -5.547 19.439 -10.633 1.00 78.56 333 ARG A C 1
ATOM 2537 O O . ARG A 1 333 ? -4.885 19.487 -9.599 1.00 78.56 333 ARG A O 1
ATOM 2544 N N . TRP A 1 334 ? -6.266 18.380 -10.979 1.00 77.62 334 TRP A N 1
ATOM 2545 C CA . TRP A 1 334 ? -6.393 17.194 -10.127 1.00 77.62 334 TRP A CA 1
ATOM 2546 C C . TRP A 1 334 ? -5.334 16.121 -10.422 1.00 77.62 334 TRP A C 1
ATOM 2548 O O . TRP A 1 334 ? -5.086 15.276 -9.572 1.00 77.62 334 TRP A O 1
ATOM 2558 N N . LEU A 1 335 ? -4.633 16.216 -11.561 1.00 83.88 335 LEU A N 1
ATOM 2559 C CA . LEU A 1 335 ? -3.504 15.342 -11.912 1.00 83.88 335 LEU A CA 1
ATOM 2560 C C . LEU A 1 335 ? -2.120 15.915 -11.552 1.00 83.88 335 LEU A C 1
ATOM 2562 O O . LEU A 1 335 ? -1.118 15.268 -11.824 1.00 83.88 335 LEU A O 1
ATOM 2566 N N . ASP A 1 336 ? -2.035 17.068 -10.872 1.00 79.31 336 ASP A N 1
ATOM 2567 C CA . ASP A 1 336 ? -0.761 17.721 -10.479 1.00 79.31 336 ASP A CA 1
ATOM 2568 C C . ASP A 1 336 ? 0.164 16.832 -9.613 1.00 79.31 336 ASP A C 1
ATOM 2570 O O . ASP A 1 336 ? 1.323 17.172 -9.358 1.00 79.31 336 ASP A O 1
ATOM 2574 N N . ARG A 1 337 ? -0.368 15.729 -9.079 1.00 82.19 337 ARG A N 1
ATOM 2575 C CA . ARG A 1 337 ? 0.339 14.762 -8.230 1.00 82.19 337 ARG A CA 1
ATOM 2576 C C . ARG A 1 337 ? 0.457 13.374 -8.856 1.00 82.19 337 ARG A C 1
ATOM 2578 O O . ARG A 1 337 ? 1.032 12.497 -8.219 1.00 82.19 337 ARG A O 1
ATOM 2585 N N . ALA A 1 338 ? -0.061 13.188 -10.069 1.00 86.06 338 ALA A N 1
ATOM 2586 C CA . ALA A 1 338 ? 0.121 11.956 -10.816 1.00 86.06 338 ALA A CA 1
ATOM 2587 C C . ALA A 1 338 ? 1.587 11.810 -11.245 1.00 86.06 338 ALA A C 1
ATOM 2589 O O . ALA A 1 338 ? 2.277 12.791 -11.524 1.00 86.06 338 ALA A O 1
ATOM 2590 N N . ASP A 1 339 ? 2.059 10.571 -11.268 1.00 88.81 339 ASP A N 1
ATOM 2591 C CA . ASP A 1 339 ? 3.413 10.198 -11.657 1.00 88.81 339 ASP A CA 1
ATOM 2592 C C . ASP A 1 339 ? 3.414 8.735 -12.162 1.00 88.81 339 ASP A C 1
ATOM 2594 O O . ASP A 1 339 ? 2.363 8.083 -12.128 1.00 88.81 339 ASP A O 1
ATOM 2598 N N . PRO A 1 340 ? 4.542 8.198 -12.670 1.00 91.75 340 PRO A N 1
ATOM 2599 C CA . PRO A 1 340 ? 4.560 6.880 -13.298 1.00 91.75 340 PRO A CA 1
ATOM 2600 C C . PRO A 1 340 ? 4.744 5.728 -12.300 1.00 91.75 340 PRO A C 1
ATOM 2602 O O . PRO A 1 340 ? 5.114 4.623 -12.706 1.00 91.75 340 PRO A O 1
ATOM 2605 N N . ARG A 1 341 ? 4.545 5.942 -10.990 1.00 93.00 341 ARG A N 1
ATOM 2606 C CA . ARG A 1 341 ? 4.580 4.836 -10.024 1.00 93.00 341 ARG A CA 1
ATOM 2607 C C . ARG A 1 341 ? 3.581 3.752 -10.423 1.00 93.00 341 ARG A C 1
ATOM 2609 O O . ARG A 1 341 ? 2.499 4.034 -10.933 1.00 93.00 341 ARG A O 1
ATOM 2616 N N . ILE A 1 342 ? 3.934 2.500 -10.145 1.0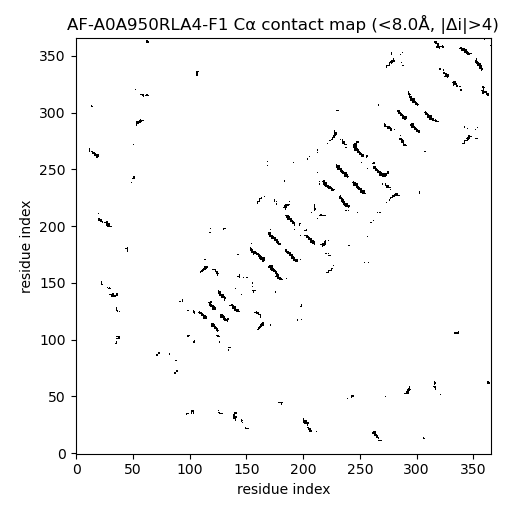0 95.94 342 ILE A N 1
ATOM 2617 C CA . ILE A 1 342 ? 3.008 1.381 -10.324 1.00 95.94 342 ILE A CA 1
ATOM 2618 C C . ILE A 1 342 ? 1.922 1.500 -9.249 1.00 95.94 342 ILE A C 1
ATOM 2620 O O . ILE A 1 342 ? 2.218 1.505 -8.050 1.00 95.94 342 ILE A O 1
ATOM 2624 N N . THR A 1 343 ? 0.669 1.624 -9.678 1.00 93.12 343 THR A N 1
ATOM 2625 C CA . THR A 1 343 ? -0.503 1.835 -8.810 1.00 93.12 343 THR A CA 1
ATOM 2626 C C . THR A 1 343 ? -1.468 0.658 -8.814 1.00 93.12 343 THR A C 1
ATOM 2628 O O . THR A 1 343 ? -2.253 0.526 -7.883 1.00 93.12 343 THR A O 1
ATOM 2631 N N . GLY A 1 344 ? -1.383 -0.226 -9.810 1.00 95.00 344 GLY A N 1
ATOM 2632 C CA . GLY A 1 344 ? -2.176 -1.451 -9.872 1.00 95.00 344 GLY A CA 1
ATOM 2633 C C . GLY A 1 344 ? -1.307 -2.667 -10.154 1.00 95.00 344 GLY A C 1
ATOM 2634 O O . GLY A 1 344 ? -0.348 -2.584 -10.924 1.00 95.00 344 GLY A O 1
ATOM 2635 N N . ALA A 1 345 ? -1.642 -3.797 -9.536 1.00 97.44 345 ALA A N 1
ATOM 2636 C CA . ALA A 1 345 ? -1.001 -5.072 -9.814 1.00 97.44 345 ALA A CA 1
ATOM 2637 C C . ALA A 1 345 ? -1.927 -6.246 -9.460 1.00 97.44 345 ALA A C 1
ATOM 2639 O O . ALA A 1 345 ? -2.535 -6.259 -8.389 1.00 97.44 345 ALA A O 1
ATOM 2640 N N . THR A 1 346 ? -2.021 -7.254 -10.326 1.00 97.19 346 THR A N 1
ATOM 2641 C CA . THR A 1 346 ? -2.806 -8.468 -10.056 1.00 97.19 346 THR A CA 1
ATOM 2642 C C . THR A 1 346 ? -2.303 -9.661 -10.860 1.00 97.19 346 THR A C 1
ATOM 2644 O O . THR A 1 346 ? -1.794 -9.498 -11.967 1.00 97.19 346 THR A O 1
ATOM 2647 N N . LEU A 1 347 ? -2.451 -10.862 -10.306 1.00 96.62 347 LEU A N 1
ATOM 2648 C CA . LEU A 1 347 ? -2.365 -12.110 -11.050 1.00 96.62 347 LEU A CA 1
ATOM 2649 C C . LEU A 1 347 ? -3.783 -12.566 -11.425 1.00 96.62 347 LEU A C 1
ATOM 2651 O O . LEU A 1 347 ? -4.616 -12.796 -10.550 1.00 96.62 347 LEU A O 1
ATOM 2655 N N . ALA A 1 348 ? -4.043 -12.725 -12.719 1.00 92.81 348 ALA A N 1
ATOM 2656 C CA . ALA A 1 348 ? -5.300 -13.237 -13.252 1.00 92.81 348 ALA A CA 1
ATOM 2657 C C . ALA A 1 348 ? -5.022 -14.514 -14.053 1.00 92.81 348 ALA A C 1
ATOM 2659 O O . ALA A 1 348 ? -4.434 -14.474 -15.132 1.00 92.81 348 ALA A O 1
ATOM 2660 N N . GLY A 1 349 ? -5.404 -15.670 -13.506 1.00 90.94 349 GLY A N 1
ATOM 2661 C CA . GLY A 1 349 ? -5.040 -16.959 -14.096 1.00 90.94 349 GLY A CA 1
ATOM 2662 C C . GLY A 1 349 ? -3.519 -17.128 -14.152 1.00 90.94 349 GLY A C 1
ATOM 2663 O O . GLY A 1 349 ? -2.862 -17.191 -13.116 1.00 90.94 349 GLY A O 1
ATOM 2664 N N . ASN A 1 350 ? -2.963 -17.205 -15.360 1.00 92.06 350 ASN A N 1
ATOM 2665 C CA . ASN A 1 350 ? -1.522 -17.287 -15.612 1.00 92.06 350 ASN A CA 1
ATOM 2666 C C . ASN A 1 350 ? -0.903 -15.955 -16.080 1.00 92.06 350 ASN A C 1
ATOM 2668 O O . ASN A 1 350 ? 0.262 -15.940 -16.479 1.00 92.06 350 ASN A O 1
ATOM 2672 N N . GLU A 1 351 ? -1.654 -14.854 -16.038 1.00 94.25 351 GLU A N 1
ATOM 2673 C CA . GLU A 1 351 ? -1.204 -13.539 -16.487 1.00 94.25 351 GLU A CA 1
ATOM 2674 C C . GLU A 1 351 ? -0.935 -12.610 -15.304 1.00 94.25 351 GLU A C 1
ATOM 2676 O O . GLU A 1 351 ? -1.792 -12.397 -14.445 1.00 94.25 351 GLU A O 1
ATOM 2681 N N . LEU A 1 352 ? 0.261 -12.026 -15.279 1.00 96.00 352 LEU A N 1
ATOM 2682 C CA . LEU A 1 352 ? 0.657 -11.028 -14.294 1.00 96.00 352 LEU A CA 1
ATOM 2683 C C . LEU A 1 352 ? 0.521 -9.629 -14.897 1.00 96.00 352 LEU A C 1
ATOM 2685 O O . LEU A 1 352 ? 1.190 -9.296 -15.876 1.00 96.00 352 LEU A O 1
ATOM 2689 N N . TRP A 1 353 ? -0.313 -8.805 -14.276 1.00 95.75 353 TRP A N 1
ATOM 2690 C CA . TRP A 1 353 ? -0.627 -7.454 -14.716 1.00 95.75 353 TRP A CA 1
ATOM 2691 C C . TRP A 1 353 ? -0.031 -6.426 -13.759 1.00 95.75 353 TRP A C 1
ATOM 2693 O O . TRP A 1 353 ? -0.170 -6.547 -12.543 1.00 95.75 353 TRP A O 1
ATOM 2703 N N . PHE A 1 354 ? 0.578 -5.382 -14.321 1.00 96.56 354 PHE A N 1
ATOM 2704 C CA . PHE A 1 354 ? 0.993 -4.170 -13.615 1.00 96.56 354 PHE A CA 1
ATOM 2705 C C . PHE A 1 354 ? 0.464 -2.952 -14.374 1.00 96.56 354 PHE A C 1
ATOM 2707 O O . PHE A 1 354 ? 0.466 -2.945 -15.604 1.00 96.56 354 PHE A O 1
ATOM 2714 N N . ALA A 1 355 ? 0.029 -1.926 -13.647 1.00 94.31 355 ALA A N 1
ATOM 2715 C CA . ALA A 1 355 ? -0.533 -0.704 -14.207 1.00 94.31 355 ALA A CA 1
ATOM 2716 C C . ALA A 1 355 ? 0.169 0.533 -13.638 1.00 94.31 355 ALA A C 1
ATOM 2718 O O . ALA A 1 355 ? 0.424 0.622 -12.434 1.00 94.31 355 ALA A O 1
ATOM 2719 N N . TRP A 1 356 ? 0.470 1.485 -14.518 1.00 93.06 356 TRP A N 1
ATOM 2720 C CA . TRP A 1 356 ? 1.058 2.780 -14.192 1.00 93.06 356 TRP A CA 1
ATOM 2721 C C . TRP A 1 356 ? 0.603 3.833 -15.204 1.00 93.06 356 TRP A C 1
ATOM 2723 O O . TRP A 1 356 ? 0.145 3.504 -16.302 1.00 93.06 356 TRP A O 1
ATOM 2733 N N . SER A 1 357 ? 0.735 5.100 -14.823 1.00 89.75 357 SER A N 1
ATOM 2734 C CA . SER A 1 357 ? 0.449 6.237 -15.697 1.00 89.75 357 SER A CA 1
ATOM 2735 C C . SER A 1 357 ? 1.654 6.557 -16.580 1.00 89.75 357 SER A C 1
ATOM 2737 O O . SER A 1 357 ? 2.801 6.376 -16.171 1.00 89.75 357 SER A O 1
ATOM 2739 N N . VAL A 1 358 ? 1.387 7.034 -17.794 1.00 88.81 358 VAL A N 1
ATOM 2740 C CA . VAL A 1 358 ? 2.398 7.477 -18.764 1.00 88.81 358 VAL A CA 1
ATOM 2741 C C . VAL A 1 358 ? 1.918 8.758 -19.445 1.00 88.81 358 VAL A C 1
ATOM 2743 O O . VAL A 1 358 ? 0.713 9.020 -19.474 1.00 88.81 358 VAL A O 1
ATOM 2746 N N . ASP A 1 359 ? 2.836 9.540 -20.005 1.00 86.19 359 ASP A N 1
ATOM 2747 C CA . ASP A 1 359 ? 2.502 10.748 -20.762 1.00 86.19 359 ASP A CA 1
ATOM 2748 C C . ASP A 1 359 ? 1.861 10.386 -22.117 1.00 86.19 359 ASP A C 1
ATOM 2750 O O . ASP A 1 359 ? 2.145 9.328 -22.698 1.00 86.19 359 ASP A O 1
ATOM 2754 N N . THR A 1 360 ? 1.015 11.277 -22.647 1.00 80.81 360 THR A N 1
ATOM 2755 C CA . THR A 1 360 ? 0.436 11.166 -23.999 1.00 80.81 360 THR A CA 1
ATOM 2756 C C . THR A 1 360 ? 1.529 10.960 -25.054 1.00 80.81 360 THR A C 1
ATOM 2758 O O . THR A 1 360 ? 2.620 11.518 -24.947 1.00 80.81 360 THR A O 1
ATOM 2761 N N . GLY A 1 361 ? 1.256 10.153 -26.084 1.00 80.31 361 GLY A N 1
ATOM 2762 C CA . GLY A 1 361 ? 2.241 9.806 -27.117 1.00 80.31 361 GLY A CA 1
ATOM 2763 C C . GLY A 1 361 ? 3.183 8.658 -26.734 1.00 80.31 361 GLY A C 1
ATOM 2764 O O . GLY A 1 361 ? 3.923 8.159 -27.586 1.00 80.31 361 GLY A O 1
ATOM 2765 N N . SER A 1 362 ? 3.137 8.176 -25.486 1.00 86.25 362 SER A N 1
ATOM 2766 C CA . SER A 1 362 ? 3.837 6.951 -25.084 1.00 86.25 362 SER A CA 1
ATOM 2767 C C . SER A 1 362 ? 3.396 5.757 -25.929 1.00 86.25 362 SER A C 1
ATOM 2769 O O . SER A 1 362 ? 2.203 5.545 -26.146 1.00 86.25 362 SER A O 1
ATOM 2771 N N . ASN A 1 363 ? 4.346 4.916 -26.353 1.00 78.56 363 ASN A N 1
ATOM 2772 C CA . ASN A 1 363 ? 4.063 3.675 -27.086 1.00 78.56 363 ASN A CA 1
ATOM 2773 C C . ASN A 1 363 ? 3.230 3.853 -28.371 1.00 78.56 363 ASN A C 1
ATOM 2775 O O . ASN A 1 363 ? 2.477 2.949 -28.732 1.00 78.56 363 ASN A O 1
ATOM 2779 N N . HIS A 1 364 ? 3.341 5.009 -29.039 1.00 73.81 364 HIS A N 1
ATOM 2780 C CA . HIS A 1 364 ? 2.537 5.374 -30.216 1.00 73.81 364 HIS A CA 1
ATOM 2781 C C . HIS A 1 364 ? 1.020 5.338 -29.956 1.00 73.81 364 HIS A C 1
ATOM 2783 O O . HIS A 1 364 ? 0.226 5.136 -30.876 1.00 73.81 364 HIS A O 1
ATOM 2789 N N . ARG A 1 365 ? 0.611 5.518 -28.695 1.00 66.62 365 ARG A N 1
ATOM 2790 C CA . ARG A 1 365 ? -0.793 5.682 -28.323 1.00 66.62 365 ARG A CA 1
ATOM 2791 C C . ARG A 1 365 ? -1.177 7.160 -28.467 1.00 66.62 365 ARG A C 1
ATOM 2793 O O . ARG A 1 365 ? -0.386 8.003 -28.034 1.00 66.62 365 ARG A O 1
ATOM 2800 N N . PRO A 1 366 ? -2.323 7.462 -29.106 1.00 54.12 366 PRO A N 1
ATOM 2801 C CA . PRO A 1 366 ? -2.788 8.833 -29.300 1.00 54.12 366 PRO A CA 1
ATOM 2802 C C . PRO A 1 366 ? -3.062 9.564 -27.984 1.00 54.12 366 PRO A C 1
ATOM 2804 O O . PRO A 1 366 ? -3.348 8.888 -26.966 1.00 54.12 366 PRO A O 1
#

pLDDT: mean 87.43, std 14.9, range [31.41, 98.81]

Radius of gyration: 21.28 Å; Cα contacts (8 Å, |Δi|>4): 816; chains: 1; bounding box: 77×46×57 Å

Nearest PDB structures (foldseek):
  5ubj-assembly1_A  TM=4.225E-01  e=3.052E-02  Aspergillus nidulans FGSC A4
  6t3e-assembly1_A  TM=4.393E-01  e=3.357E+00  Thermococcus litoralis DSM 5473

Sequence (366 aa):
MAKKKTPSRKPAASARLSRLPSPSAQVMQVRHLDRAPKFVRPKRIHPRRILPLIPEGTERAFHSLTAPALLEMARPGMVRAAPAAGMLVLATHTELTSPATQQTASNVDEPSVAANDQVVFYTGNWYAAVSSDAGQTFQYLDPATAFKASDPPNASFCCDQIVHYIPQIDTFVWLLQYGNPAQSDNLQRLAFAKTADVVQGRWRLYDITTAFLGVPGAFLDFPDLAVGAHSLYVTTNIFPGGSRAGSAVVRIPLDSIASGQVAAKPFVSNELQSFRVAQHCGTRAFFAAHQDTSTLAVFSWDEADQAPTPTAVGVSRWIGGDGYVSRTPDGRRWLDRADPRITGATLAGNELWFAWSVDTGSNHRP

Solvent-accessible surface area (backbone atoms only — not comparable to full-atom values): 20646 Å² total; per-residue (Å²): 139,84,84,80,76,77,79,82,78,77,76,70,81,69,47,66,80,40,73,51,54,54,69,46,98,58,75,41,74,35,70,79,32,94,52,42,40,70,61,73,84,65,98,64,68,59,80,87,84,70,76,63,80,75,46,86,44,62,86,52,102,54,61,70,84,78,75,86,87,82,86,69,80,80,68,92,89,64,86,75,69,82,69,60,93,88,57,72,70,82,91,77,89,72,84,73,59,47,41,60,76,35,61,33,62,55,75,73,25,62,70,27,64,22,62,59,92,44,37,28,39,40,32,31,28,54,33,31,35,42,14,77,61,60,52,76,52,67,36,13,31,40,67,75,59,49,54,53,95,48,48,57,91,76,38,43,63,63,36,58,35,40,40,42,60,41,80,95,71,48,30,37,39,42,37,39,32,29,36,16,64,88,53,55,36,35,34,41,35,40,32,42,22,37,67,74,29,54,76,65,27,36,31,42,49,34,42,54,37,28,63,81,69,73,44,66,57,15,32,60,45,82,65,45,78,27,50,43,67,58,32,40,35,37,28,30,25,34,32,72,54,86,76,47,41,10,16,34,44,34,42,26,44,45,67,26,56,72,72,69,61,40,33,34,28,53,46,66,37,79,78,42,39,46,56,34,54,24,30,66,35,42,61,39,41,38,33,35,25,65,68,23,35,15,29,36,41,37,30,45,30,45,76,86,49,75,59,67,49,79,43,82,41,80,46,47,35,50,42,73,90,86,53,65,78,47,69,48,100,88,66,50,61,64,30,79,71,64,59,62,55,51,78,43,38,33,38,57,93,94,44,81,46,76,38,59,52,66,20,81,55,30,46,81,38,125